Protein AF-A0A1W9W0P7-F1 (afdb_monomer)

Solvent-accessible surface area (backbone atoms only — not comparable to full-atom values): 16671 Å² total; per-residue (Å²): 144,81,87,85,88,77,80,94,82,73,88,69,63,80,83,56,97,44,73,69,34,43,53,48,42,52,51,44,49,50,55,51,64,74,54,69,85,49,78,36,45,19,20,33,36,33,36,16,24,78,48,41,76,77,57,26,48,86,58,27,26,32,42,52,49,46,46,44,46,42,64,72,39,40,44,76,40,42,28,81,43,67,49,76,36,41,47,94,76,26,37,46,66,56,54,52,50,48,43,46,71,21,22,33,38,36,42,37,31,45,59,38,35,45,43,26,39,55,58,51,57,42,30,48,69,57,44,64,66,44,70,21,38,85,36,43,19,37,36,47,44,37,30,18,20,23,29,24,74,85,48,98,57,83,15,30,48,49,42,28,45,52,28,72,64,18,37,32,47,31,36,38,22,15,47,42,78,63,70,70,29,58,43,48,49,28,51,50,39,31,46,24,18,52,45,23,30,40,55,36,91,83,44,87,67,78,73,82,63,38,88,44,34,40,43,21,51,38,54,20,52,55,51,12,43,52,50,35,28,69,74,63,40,76,78,32,50,63,56,55,76,36,48,41,56,42,46,59,47,75,42,67,50,67,33,32,26,70,68,63,97,60,58,43,66,70,33,81,44,51,70,41,67,42,41,41,18,14,67,35,74,26,46,22,76,52,24,32,36,39,45,54,64,39,37,35,30,24,27,11,35,38,36,43,35,11,53,37,65,46,68,42,88,95,50,75,73,52,70,33,78,75,31,48,79,46,83,40,68,94

Secondary structure (DSSP, 8-state):
-------S-S------SSHHHHHHHHHHHHHHHHS---GGGGEEEEEE-S--TTTSGGG--HHHHHHHIIIIIIGGGT-SEEEEEETTS--HHHHHHHHHH--SEEEEES-EETTEESSTT-BHHHHHH---TT---EEEEE-SSTT-TTSSS--HHHHHHH-TTSS-SEEEEESSPPPSHHHHHHHHHHHHHHHT-B-TTTSSS-S--BS---SBHHHHHHHHHHHHHHHHGGGGHHHHHHEEEEE-TT-B---SPPPPS--BSSEEE-S-EE-TT-EEEEEBSSEEEE-TT-EE-TT-EEEEEESEEEE-TT---EEPTT-EEEEEE-

Foldseek 3Di:
DDDDDDDPDDADADDDPDPLLVVQLVVLLCLDVVDPQDLQLLEAEEEFEQACQCNAAVNDHRQRLSVQLVPAQRPVQQRPY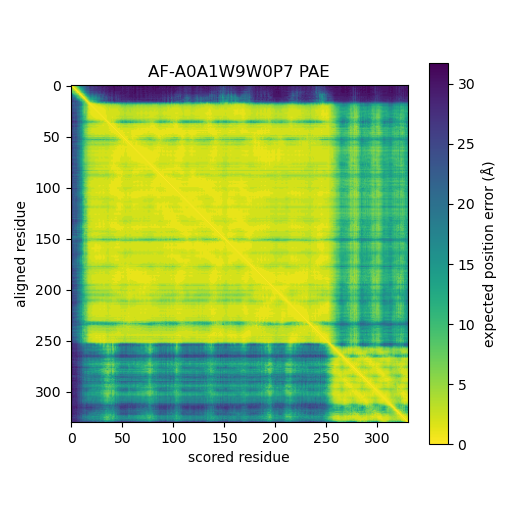YHYQYPPRRALVSVLVSQLVAHAEYEYADEDDQFADPRNGHGLVSLLVHQNFSSAYEYQYPYAQQVLPVDPDHGNQNSQSRRHRGHHSKYFAFNGGDRRYLSSQLSVQLSQQQRFWDDVVPGDHDFDTDRGHAFFQLVSNVVSLVRSCVVPPPVNVVVSVGGHMHHDRRRGHAHNHDDDQQEEEPDEAEQDEQDGRHEEEHEYAAEYEYEYNYEYGANYEYEYEYLYYHYDPPHDYDDDPNYYYHYYND

Radius of gyration: 20.51 Å; Cα contacts (8 Å, |Δi|>4): 811; chains: 1; bounding box: 49×47×70 Å

Mean predicted aligned error: 8.32 Å

pLDDT: mean 88.78, std 14.8, range [24.62, 98.94]

Nearest PDB structures (foldseek):
  4ief-assembly1_B  TM=8.681E-01  e=7.576E-22  Porphyromonas gingivalis W83
  1cvr-assembly1_A  TM=8.733E-01  e=1.804E-21  Porphyromonas gingivalis
  4tkx-assembly1_L  TM=7.384E-01  e=1.703E-12  Porphyromonas gingivalis
  6pi6-assembly1_A  TM=3.968E-01  e=7.791E-01  Pseudomonas sp. ADP

Structure (mmCIF, N/CA/C/O backbone):
data_AF-A0A1W9W0P7-F1
#
_entry.id   AF-A0A1W9W0P7-F1
#
loop_
_atom_site.group_PDB
_atom_site.id
_atom_site.type_symbol
_atom_site.label_atom_id
_atom_site.label_alt_id
_atom_site.label_comp_id
_atom_site.label_asym_id
_atom_site.label_entity_id
_atom_site.label_seq_id
_atom_site.pdbx_PDB_ins_code
_atom_site.Cartn_x
_atom_site.Cartn_y
_atom_site.Cartn_z
_atom_site.occupancy
_atom_site.B_iso_or_equiv
_atom_site.auth_seq_id
_atom_site.auth_comp_id
_atom_site.auth_asym_id
_atom_site.auth_atom_id
_atom_site.pdbx_PDB_model_num
ATOM 1 N N . MET A 1 1 ? -12.808 -6.293 -37.218 1.00 42.47 1 MET A N 1
ATOM 2 C CA . MET A 1 1 ? -13.491 -5.002 -36.971 1.00 42.47 1 MET A CA 1
ATOM 3 C C . MET A 1 1 ? -14.837 -5.269 -36.301 1.00 42.47 1 MET A C 1
ATOM 5 O O . MET A 1 1 ? -15.771 -5.659 -36.986 1.00 42.47 1 MET A O 1
ATOM 9 N N . ARG A 1 2 ? -14.921 -5.124 -34.973 1.00 24.62 2 ARG A N 1
ATOM 10 C CA . ARG A 1 2 ? -16.129 -4.724 -34.225 1.00 24.62 2 ARG A CA 1
ATOM 11 C C . ARG A 1 2 ? -15.734 -4.475 -32.765 1.00 24.62 2 ARG A C 1
ATOM 13 O O . ARG A 1 2 ? -15.350 -5.379 -32.042 1.00 24.62 2 ARG A O 1
ATOM 20 N N . TYR A 1 3 ? -15.757 -3.186 -32.450 1.00 29.78 3 TYR A N 1
ATOM 21 C CA . TYR A 1 3 ? -15.684 -2.498 -31.167 1.00 29.78 3 TYR A CA 1
ATOM 22 C C . TYR A 1 3 ? -16.099 -3.281 -29.909 1.00 29.78 3 TYR A C 1
ATOM 24 O O . TYR A 1 3 ? -17.246 -3.708 -29.808 1.00 29.78 3 TYR A O 1
ATOM 32 N N . HIS A 1 4 ? -15.248 -3.234 -28.878 1.00 28.73 4 HIS A N 1
ATOM 33 C CA . HIS A 1 4 ? -15.706 -3.149 -27.491 1.00 28.73 4 HIS A CA 1
ATOM 34 C C . HIS A 1 4 ? -15.457 -1.732 -26.959 1.00 28.73 4 HIS A C 1
ATOM 36 O O . HIS A 1 4 ? -14.334 -1.337 -26.663 1.00 28.73 4 HIS A O 1
ATOM 42 N N . ARG A 1 5 ? -16.540 -0.950 -26.868 1.00 34.19 5 ARG A N 1
ATOM 43 C CA . ARG A 1 5 ? -16.645 0.207 -25.973 1.00 34.19 5 ARG A CA 1
ATOM 44 C C . ARG A 1 5 ? -17.061 -0.327 -24.603 1.00 34.19 5 ARG A C 1
ATOM 46 O O . ARG A 1 5 ? -18.233 -0.635 -24.415 1.00 34.19 5 ARG A O 1
ATOM 53 N N . GLY A 1 6 ? -16.119 -0.428 -23.675 1.00 28.61 6 GLY A N 1
ATOM 54 C CA . GLY A 1 6 ? -16.403 -0.498 -22.243 1.00 28.61 6 GLY A CA 1
ATOM 55 C C . GLY A 1 6 ? -16.050 0.849 -21.624 1.00 28.61 6 GLY A C 1
ATOM 56 O O . GLY A 1 6 ? -14.897 1.262 -21.688 1.00 28.61 6 GLY A O 1
ATOM 57 N N . ARG A 1 7 ? -17.043 1.571 -21.099 1.00 28.41 7 ARG A N 1
ATOM 58 C CA . ARG A 1 7 ? -16.818 2.740 -20.233 1.00 28.41 7 ARG A CA 1
ATOM 59 C C . ARG A 1 7 ? -16.206 2.260 -18.902 1.00 28.41 7 ARG A C 1
ATOM 61 O O . ARG A 1 7 ? -16.604 1.188 -18.449 1.00 28.41 7 ARG A O 1
ATOM 68 N N . PRO A 1 8 ? -15.299 3.019 -18.263 1.00 38.16 8 PRO A N 1
ATOM 69 C CA . PRO A 1 8 ? -14.747 2.654 -16.964 1.00 38.16 8 PRO A CA 1
ATOM 70 C C . PRO A 1 8 ? -15.789 2.976 -15.887 1.00 38.16 8 PRO A C 1
ATOM 72 O O . PRO A 1 8 ? -16.173 4.127 -15.700 1.00 38.16 8 PRO A O 1
ATOM 75 N N . GLY A 1 9 ? -16.313 1.947 -15.234 1.00 30.06 9 GLY A N 1
ATOM 76 C CA . GLY A 1 9 ? -17.369 2.084 -14.235 1.00 30.06 9 GLY A CA 1
ATOM 77 C C . GLY A 1 9 ? -17.721 0.726 -13.655 1.00 30.06 9 GLY A C 1
ATOM 78 O O . GLY A 1 9 ? -18.761 0.164 -13.979 1.00 30.06 9 GLY A O 1
ATOM 79 N N . GLY A 1 10 ? -16.805 0.170 -12.868 1.00 26.56 10 GLY A N 1
ATOM 80 C CA . GLY A 1 10 ? -16.971 -1.116 -12.200 1.00 26.56 10 GLY A CA 1
ATOM 81 C C . GLY A 1 10 ? -15.622 -1.647 -11.738 1.00 26.56 10 GLY A C 1
ATOM 82 O O . GLY A 1 10 ? -14.789 -2.007 -12.565 1.00 26.56 10 GLY A O 1
ATOM 83 N N . GLN A 1 11 ? -15.403 -1.646 -10.423 1.00 34.91 11 GLN A N 1
ATOM 84 C CA . GLN A 1 11 ? -14.254 -2.274 -9.774 1.00 34.91 11 GLN A CA 1
ATOM 85 C C . GLN A 1 11 ? -14.210 -3.759 -10.177 1.00 34.91 11 GLN A C 1
ATOM 87 O O . GLN A 1 11 ? -15.146 -4.504 -9.899 1.00 34.91 11 GLN A O 1
ATOM 92 N N . CYS A 1 12 ? -13.161 -4.179 -10.888 1.00 34.94 12 CYS A N 1
ATOM 93 C CA . CYS A 1 12 ? -12.952 -5.578 -11.262 1.00 34.94 12 CYS A CA 1
ATOM 94 C C . CYS A 1 12 ? -12.098 -6.263 -10.195 1.00 34.94 12 CYS A C 1
ATOM 96 O O . CYS A 1 12 ? -10.892 -6.051 -10.154 1.00 34.94 12 CYS A O 1
ATOM 98 N N . THR A 1 13 ? -12.719 -7.101 -9.367 1.00 44.94 13 THR A N 1
ATOM 99 C CA . THR A 1 13 ? -12.046 -8.023 -8.446 1.00 44.94 13 THR A CA 1
ATOM 100 C C . THR A 1 13 ? -12.077 -9.421 -9.081 1.00 44.94 13 THR A C 1
ATOM 102 O O . THR A 1 13 ? -13.138 -10.024 -9.246 1.00 44.94 13 THR A O 1
ATOM 105 N N . ARG A 1 14 ? -10.936 -9.937 -9.565 1.00 52.41 14 ARG A N 1
ATOM 106 C CA . ARG A 1 14 ? -10.880 -11.273 -10.194 1.00 52.41 14 ARG A CA 1
ATOM 107 C C . ARG A 1 14 ? -9.551 -11.973 -9.926 1.00 52.41 14 ARG A C 1
ATOM 109 O O . ARG A 1 14 ? -8.585 -11.770 -10.644 1.00 52.41 14 ARG A O 1
ATOM 116 N N . SER A 1 15 ? -9.545 -12.849 -8.927 1.00 52.53 15 SER A N 1
ATOM 117 C CA . SER A 1 15 ? -8.590 -13.956 -8.800 1.00 52.53 15 SER A CA 1
ATOM 118 C C . SER A 1 15 ? -9.145 -14.931 -7.761 1.00 52.53 15 SER A C 1
ATOM 120 O O . SER A 1 15 ? -8.978 -14.729 -6.567 1.00 52.53 15 SER A O 1
ATOM 122 N N . GLY A 1 16 ? -9.849 -15.974 -8.185 1.00 52.03 16 GLY A N 1
ATOM 123 C CA . GLY A 1 16 ? -10.202 -17.097 -7.318 1.00 52.03 16 GLY A CA 1
ATOM 124 C C . GLY A 1 16 ? -10.083 -18.366 -8.144 1.00 52.03 16 GLY A C 1
ATOM 125 O O . GLY A 1 16 ? -10.878 -18.555 -9.062 1.00 52.03 16 GLY A O 1
ATOM 126 N N . GLY A 1 17 ? -9.078 -19.197 -7.858 1.00 56.66 17 GLY A N 1
ATOM 127 C CA . GLY A 1 17 ? -8.831 -20.478 -8.530 1.00 56.66 17 GLY A CA 1
ATOM 128 C C . GLY A 1 17 ? -9.840 -21.570 -8.149 1.00 56.66 17 GLY A C 1
ATOM 129 O O . GLY A 1 17 ? -9.841 -22.648 -8.737 1.00 56.66 17 GLY A O 1
ATOM 130 N N . GLY A 1 18 ? -10.748 -21.276 -7.209 1.00 74.00 18 GLY A N 1
ATOM 131 C CA . GLY A 1 18 ? -11.887 -22.098 -6.804 1.00 74.00 18 GLY A CA 1
ATOM 132 C C . GLY A 1 18 ? -12.649 -21.475 -5.626 1.00 74.00 18 GLY A C 1
ATOM 133 O O . GLY A 1 18 ? -12.278 -20.417 -5.118 1.00 74.00 18 GLY A O 1
ATOM 134 N N . LEU A 1 19 ? -13.716 -22.137 -5.155 1.00 83.38 19 LEU A N 1
ATOM 135 C CA . LEU A 1 19 ? -14.540 -21.655 -4.030 1.00 83.38 19 LEU A CA 1
ATOM 136 C C . LEU A 1 19 ? -13.720 -21.419 -2.748 1.00 83.38 19 LEU A C 1
ATOM 138 O O . LEU A 1 19 ? -13.981 -20.465 -2.022 1.00 83.38 19 LEU A O 1
ATOM 142 N N . ALA A 1 20 ? -12.721 -22.265 -2.481 1.00 86.69 20 ALA A N 1
ATOM 143 C CA . ALA A 1 20 ? -11.861 -22.135 -1.306 1.00 86.69 20 ALA A CA 1
ATOM 144 C C . ALA A 1 20 ? -11.040 -20.833 -1.316 1.00 86.69 20 ALA A C 1
ATOM 146 O O . ALA A 1 20 ? -10.925 -20.185 -0.279 1.00 86.69 20 ALA A O 1
ATOM 147 N N . ASP A 1 21 ? -10.542 -20.409 -2.481 1.00 87.88 21 ASP A N 1
ATOM 148 C CA . ASP A 1 21 ? -9.747 -19.180 -2.613 1.00 87.88 21 ASP A CA 1
ATOM 149 C C . ASP A 1 21 ? -10.597 -17.924 -2.441 1.00 87.88 21 ASP A C 1
ATOM 151 O O . ASP A 1 21 ? -10.140 -16.931 -1.873 1.00 87.88 21 ASP A O 1
ATOM 155 N N . VAL A 1 22 ? -11.843 -17.968 -2.924 1.00 90.12 22 VAL A N 1
ATOM 156 C CA . VAL A 1 22 ? -12.809 -16.882 -2.723 1.00 90.12 22 VAL A CA 1
ATOM 157 C C . VAL A 1 22 ? -13.145 -16.767 -1.240 1.00 90.12 22 VAL A C 1
ATOM 159 O O . VAL A 1 22 ? -13.038 -15.682 -0.678 1.00 90.12 22 VAL A O 1
ATOM 162 N N . THR A 1 23 ? -13.469 -17.882 -0.579 1.00 92.75 23 THR A N 1
ATOM 163 C CA . THR A 1 23 ? -13.719 -17.903 0.870 1.00 92.75 23 THR A CA 1
ATOM 164 C C . THR A 1 23 ? -12.512 -17.398 1.663 1.00 92.75 23 THR A C 1
ATOM 166 O O . THR A 1 23 ? -12.683 -16.605 2.584 1.00 92.75 23 THR A O 1
ATOM 169 N N . ASN A 1 24 ? -11.289 -17.795 1.292 1.00 94.06 24 ASN A N 1
ATOM 170 C CA . ASN A 1 24 ? -10.064 -17.309 1.930 1.00 94.06 24 ASN A CA 1
ATOM 171 C C . ASN A 1 24 ? -9.938 -15.781 1.828 1.00 94.06 24 ASN A C 1
ATOM 173 O O . ASN A 1 24 ? -9.725 -15.116 2.837 1.00 94.06 24 ASN A O 1
ATOM 177 N N . GLN A 1 25 ? -10.125 -15.209 0.636 1.00 94.81 25 GLN A N 1
ATOM 178 C CA . GLN A 1 25 ? -10.049 -13.757 0.439 1.00 94.81 25 GLN A CA 1
ATOM 179 C C . GLN A 1 25 ? -11.164 -12.998 1.161 1.00 94.81 25 GLN A C 1
ATOM 181 O O . GLN A 1 25 ? -10.894 -11.967 1.768 1.00 94.81 25 GLN A O 1
ATOM 186 N N . VAL A 1 26 ? -12.392 -13.522 1.167 1.00 95.06 26 VAL A N 1
ATOM 187 C CA . VAL A 1 26 ? -13.497 -12.923 1.931 1.00 95.06 26 VAL A CA 1
ATOM 188 C C . VAL A 1 26 ? -13.175 -12.911 3.426 1.00 95.06 26 VAL A C 1
ATOM 190 O O . VAL A 1 26 ? -13.330 -11.881 4.077 1.00 95.06 26 VAL A O 1
ATOM 193 N N . ASN A 1 27 ? -12.660 -14.015 3.972 1.00 95.12 27 ASN A N 1
ATOM 194 C CA . ASN A 1 27 ? -12.287 -14.088 5.385 1.00 95.12 27 ASN A CA 1
ATOM 195 C C . ASN A 1 27 ? -11.162 -13.106 5.740 1.00 95.12 27 ASN A C 1
ATOM 197 O O . ASN A 1 27 ? -11.216 -12.491 6.800 1.00 95.12 27 ASN A O 1
ATOM 201 N N . LYS A 1 28 ? -10.182 -12.916 4.847 1.00 95.75 28 LYS A N 1
ATOM 202 C CA . LYS A 1 28 ? -9.126 -11.904 5.000 1.00 95.75 28 LYS A CA 1
ATOM 203 C C . LYS A 1 28 ? -9.693 -10.487 5.099 1.00 95.75 28 LYS A C 1
ATOM 205 O O . LYS A 1 28 ? -9.308 -9.752 6.002 1.00 95.75 28 LYS A O 1
ATOM 210 N N . VAL A 1 29 ? -10.611 -10.122 4.200 1.00 94.44 29 VAL A N 1
ATOM 211 C CA . VAL A 1 29 ? -11.274 -8.804 4.201 1.00 94.44 29 VAL A CA 1
ATOM 212 C C . VAL A 1 29 ? -12.066 -8.605 5.493 1.00 94.44 29 VAL A C 1
ATOM 214 O O . VAL A 1 29 ? -11.876 -7.602 6.174 1.00 94.44 29 VAL A O 1
ATOM 217 N N . ILE A 1 30 ? -12.877 -9.592 5.890 1.00 92.19 30 ILE A N 1
ATOM 218 C CA . ILE A 1 30 ? -13.655 -9.528 7.136 1.00 92.19 30 ILE A CA 1
ATOM 219 C C . ILE A 1 30 ? -12.730 -9.361 8.347 1.00 92.19 30 ILE A C 1
ATOM 221 O O . ILE A 1 30 ? -12.974 -8.490 9.179 1.00 92.19 30 ILE A O 1
ATOM 225 N N . ALA A 1 31 ? -11.667 -10.162 8.456 1.00 90.94 31 ALA A N 1
ATOM 226 C CA . ALA A 1 31 ? -10.722 -10.073 9.569 1.00 90.94 31 ALA A CA 1
ATOM 227 C C . ALA A 1 31 ? -10.034 -8.699 9.627 1.00 90.94 31 ALA A C 1
ATOM 229 O O . ALA A 1 31 ? -9.931 -8.108 10.701 1.00 90.94 31 ALA A O 1
ATOM 230 N N . TYR A 1 32 ? -9.629 -8.162 8.471 1.00 91.88 32 TYR A N 1
ATOM 231 C CA . TYR A 1 32 ? -9.004 -6.846 8.367 1.00 91.88 32 TYR A CA 1
ATOM 232 C C . TYR A 1 32 ? -9.942 -5.716 8.823 1.00 91.88 32 TYR A C 1
ATOM 234 O O . TYR A 1 32 ? -9.541 -4.863 9.612 1.00 91.88 32 TYR A O 1
ATOM 242 N N . GLU A 1 33 ? -11.197 -5.707 8.366 1.00 86.56 33 GLU A N 1
ATOM 243 C CA . GLU A 1 33 ? -12.138 -4.609 8.643 1.00 86.56 33 GLU A CA 1
ATOM 244 C C . GLU A 1 33 ? -12.797 -4.692 10.026 1.00 86.56 33 GLU A C 1
ATOM 246 O O . GLU A 1 33 ? -13.184 -3.670 10.595 1.00 86.56 33 GLU A O 1
ATOM 251 N N . THR A 1 34 ? -12.929 -5.893 10.595 1.00 83.31 34 THR A N 1
ATOM 252 C CA . THR A 1 34 ? -13.583 -6.084 11.903 1.00 83.31 34 THR A CA 1
ATOM 253 C C . THR A 1 34 ? -12.640 -5.933 13.094 1.00 83.31 34 THR A C 1
ATOM 255 O O . THR A 1 34 ? -13.118 -5.785 14.220 1.00 83.31 34 THR A O 1
ATOM 258 N N . ASN A 1 35 ? -11.323 -5.913 12.867 1.00 80.31 35 ASN A N 1
ATOM 259 C CA . ASN A 1 35 ? -10.316 -5.765 13.916 1.00 80.31 35 ASN A CA 1
ATOM 260 C C . ASN A 1 35 ? -9.368 -4.572 13.659 1.00 80.31 35 ASN A C 1
ATOM 262 O O . ASN A 1 35 ? -8.164 -4.768 13.473 1.00 80.31 35 ASN A O 1
ATOM 266 N N . PRO A 1 36 ? -9.879 -3.325 13.636 1.00 74.62 36 PRO A N 1
ATOM 267 C CA . PRO A 1 36 ? -9.071 -2.160 13.299 1.00 74.62 36 PRO A CA 1
ATOM 268 C C . PRO A 1 36 ? -8.046 -1.785 14.383 1.00 74.62 36 PRO A C 1
ATOM 270 O O . PRO A 1 36 ? -8.098 -2.273 15.511 1.00 74.62 36 PRO A O 1
ATOM 273 N N . ASN A 1 37 ? -7.135 -0.866 14.046 1.00 71.31 37 ASN A N 1
ATOM 274 C CA . ASN A 1 37 ? -6.133 -0.259 14.941 1.00 71.31 37 ASN A CA 1
ATOM 275 C C . ASN A 1 37 ? -5.094 -1.231 15.505 1.00 71.31 37 ASN A C 1
ATOM 277 O O . ASN A 1 37 ? -4.635 -1.090 16.641 1.00 71.31 37 ASN A O 1
ATOM 281 N N . GLN A 1 38 ? -4.707 -2.224 14.712 1.00 83.94 38 GLN A N 1
ATOM 282 C CA . GLN A 1 38 ? -3.657 -3.147 15.115 1.00 83.94 38 GLN A CA 1
ATOM 283 C C . GLN A 1 38 ? -2.293 -2.448 15.133 1.00 83.94 38 GLN A C 1
ATOM 285 O O . GLN A 1 38 ? -1.992 -1.631 14.268 1.00 83.94 38 GLN A O 1
ATOM 290 N N . GLU A 1 39 ? -1.414 -2.815 16.069 1.00 87.38 39 GLU A N 1
ATOM 291 C CA . GLU A 1 39 ? -0.067 -2.224 16.169 1.00 87.38 39 GLU A CA 1
ATOM 292 C C . GLU A 1 39 ? 0.729 -2.351 14.855 1.00 87.38 39 GLU A C 1
ATOM 294 O O . GLU A 1 39 ? 1.477 -1.450 14.476 1.00 87.38 39 GLU A O 1
ATOM 299 N N . TRP A 1 40 ? 0.539 -3.453 14.124 1.00 92.38 40 TRP A N 1
ATOM 300 C CA . TRP A 1 40 ? 1.209 -3.697 12.846 1.00 92.38 40 TRP A CA 1
ATOM 301 C C . TRP A 1 40 ? 0.762 -2.748 11.721 1.00 92.38 40 TRP A C 1
ATOM 303 O O . TRP A 1 40 ? 1.500 -2.593 10.751 1.00 92.38 40 TRP A O 1
ATOM 313 N N . TRP A 1 41 ? -0.368 -2.040 11.864 1.00 91.12 41 TRP A N 1
ATOM 314 C CA . TRP A 1 41 ? -0.783 -0.989 10.920 1.00 91.12 41 TRP A CA 1
ATOM 315 C C . TRP A 1 41 ? 0.156 0.221 10.922 1.00 91.12 41 TRP A C 1
ATOM 317 O O . TRP A 1 41 ? 0.169 1.017 9.989 1.00 91.12 41 TRP A O 1
ATOM 327 N N . ARG A 1 42 ? 0.989 0.343 11.959 1.00 91.69 42 ARG A N 1
ATOM 328 C CA . ARG A 1 42 ? 2.007 1.390 12.093 1.00 91.69 42 ARG A CA 1
ATOM 329 C C . ARG A 1 42 ? 3.361 0.954 11.543 1.00 91.69 42 ARG A C 1
ATOM 331 O O . ARG A 1 42 ? 4.368 1.613 11.799 1.00 91.69 42 ARG A O 1
ATOM 338 N N . LYS A 1 43 ? 3.409 -0.174 10.833 1.00 97.00 43 LYS A N 1
ATOM 339 C CA . LYS A 1 43 ? 4.630 -0.732 10.257 1.00 97.00 43 LYS A CA 1
ATOM 340 C C . LYS A 1 43 ? 4.509 -0.763 8.736 1.00 97.00 43 LYS A C 1
ATOM 342 O O . LYS A 1 43 ? 3.464 -1.134 8.222 1.00 97.00 43 LYS A O 1
ATOM 347 N N . GLY A 1 44 ? 5.542 -0.360 8.012 1.00 98.06 44 GLY A N 1
ATOM 348 C CA . GLY A 1 44 ? 5.614 -0.425 6.549 1.00 98.06 44 GLY A CA 1
ATOM 349 C C . GLY A 1 44 ? 6.825 -1.231 6.091 1.00 98.06 44 GLY A C 1
ATOM 350 O O . GLY A 1 44 ? 7.704 -1.541 6.897 1.00 98.06 44 GLY A O 1
ATOM 351 N N . LEU A 1 45 ? 6.880 -1.559 4.806 1.00 98.88 45 LEU A N 1
ATOM 352 C CA . LEU A 1 45 ? 8.038 -2.185 4.171 1.00 98.88 45 LEU A CA 1
ATOM 353 C C . LEU A 1 45 ? 8.290 -1.536 2.806 1.00 98.88 45 LEU A C 1
ATOM 355 O O . LEU A 1 45 ? 7.404 -1.529 1.955 1.00 98.88 45 LEU A O 1
ATOM 359 N N . GLY A 1 46 ? 9.491 -1.001 2.617 1.00 98.88 46 GLY A N 1
ATOM 360 C CA . GLY A 1 46 ? 10.018 -0.554 1.335 1.00 98.88 46 GLY A CA 1
ATOM 361 C C . GLY A 1 46 ? 10.987 -1.586 0.765 1.00 98.88 46 GLY A C 1
ATOM 362 O O . GLY A 1 46 ? 11.852 -2.085 1.482 1.00 98.88 46 GLY A O 1
ATOM 363 N N . ILE A 1 47 ? 10.846 -1.912 -0.515 1.00 98.94 47 ILE A N 1
ATOM 364 C CA . ILE A 1 47 ? 11.733 -2.818 -1.248 1.00 98.94 47 ILE A CA 1
ATOM 365 C C . ILE A 1 47 ? 12.099 -2.126 -2.559 1.00 98.94 47 ILE A C 1
ATOM 367 O O . ILE A 1 47 ? 11.201 -1.718 -3.294 1.00 98.94 47 ILE A O 1
ATOM 371 N N . ALA A 1 48 ? 13.389 -1.984 -2.853 1.00 98.81 48 ALA A N 1
ATOM 372 C CA . ALA A 1 48 ? 13.830 -1.208 -4.010 1.00 98.81 48 ALA A CA 1
ATOM 373 C C . ALA A 1 48 ? 15.108 -1.753 -4.644 1.00 98.81 48 ALA A C 1
ATOM 375 O O . ALA A 1 48 ? 16.025 -2.178 -3.931 1.00 98.81 48 ALA A O 1
ATOM 376 N N . SER A 1 49 ? 15.172 -1.710 -5.975 1.00 98.69 49 SER A N 1
ATOM 377 C CA . SER A 1 49 ? 16.415 -1.957 -6.708 1.00 98.69 49 SER A CA 1
ATOM 378 C C . SER A 1 49 ? 17.434 -0.827 -6.481 1.00 98.69 49 SER A C 1
ATOM 380 O O . SER A 1 49 ? 17.104 0.223 -5.923 1.00 98.69 49 SER A O 1
ATOM 382 N N . ASP A 1 50 ? 18.683 -1.028 -6.904 1.00 97.19 50 ASP A N 1
ATOM 383 C CA . ASP A 1 50 ? 19.716 0.015 -6.948 1.00 97.19 50 ASP A CA 1
ATOM 384 C C . ASP A 1 50 ? 19.844 0.664 -8.343 1.00 97.19 50 ASP A C 1
ATOM 386 O O . ASP A 1 50 ? 20.857 1.295 -8.657 1.00 97.19 50 ASP A O 1
ATOM 390 N N . GLU A 1 51 ? 18.807 0.531 -9.178 1.00 98.00 51 GLU A N 1
ATOM 391 C CA . GLU A 1 51 ? 18.728 1.075 -10.535 1.00 98.00 51 GLU A CA 1
ATOM 392 C C . GLU A 1 51 ? 17.913 2.392 -10.594 1.00 98.00 51 GLU A C 1
ATOM 394 O O . GLU A 1 51 ? 17.520 2.972 -9.581 1.00 98.00 51 GLU A O 1
ATOM 399 N N . GLY A 1 52 ? 17.691 2.908 -11.809 1.00 95.62 52 GLY A N 1
ATOM 400 C CA . GLY A 1 52 ? 16.828 4.074 -12.055 1.00 95.62 52 GLY A CA 1
ATOM 401 C C . GLY A 1 52 ? 17.540 5.428 -12.125 1.00 95.62 52 GLY A C 1
ATOM 402 O O . GLY A 1 52 ? 16.915 6.428 -12.464 1.00 95.62 52 GLY A O 1
ATOM 403 N N . ALA A 1 53 ? 18.856 5.476 -11.890 1.00 94.12 53 ALA A N 1
ATOM 404 C CA . ALA A 1 53 ? 19.620 6.726 -11.892 1.00 94.12 53 ALA A CA 1
ATOM 405 C C . ALA A 1 53 ? 19.458 7.519 -13.207 1.00 94.12 53 ALA A C 1
ATOM 407 O O . ALA A 1 53 ? 19.877 7.065 -14.277 1.00 94.12 53 ALA A O 1
ATOM 408 N N . GLY A 1 54 ? 18.875 8.721 -13.112 1.00 90.81 54 GLY A N 1
ATOM 409 C CA . GLY A 1 54 ? 18.647 9.637 -14.237 1.00 90.81 54 GLY A CA 1
ATOM 410 C C . GLY A 1 54 ? 17.545 9.213 -15.215 1.00 90.81 54 GLY A C 1
ATOM 411 O O . GLY A 1 54 ? 17.471 9.766 -16.313 1.00 90.81 54 GLY A O 1
ATOM 412 N N . ILE A 1 55 ? 16.739 8.206 -14.864 1.00 94.06 55 ILE A N 1
ATOM 413 C CA . ILE A 1 55 ? 15.596 7.746 -15.669 1.00 94.06 55 ILE A CA 1
ATOM 414 C C . ILE A 1 55 ? 14.316 7.531 -14.854 1.00 94.06 55 ILE A C 1
ATOM 416 O O . ILE A 1 55 ? 13.287 7.221 -15.457 1.00 94.06 55 ILE A O 1
ATOM 420 N N . GLY A 1 56 ? 14.379 7.629 -13.524 1.00 94.94 56 GLY A N 1
ATOM 421 C CA . GLY A 1 56 ? 13.209 7.586 -12.657 1.00 94.94 56 GLY A CA 1
ATOM 422 C C . GLY A 1 56 ? 12.425 8.892 -12.656 1.00 94.94 56 GLY A C 1
ATOM 423 O O . GLY A 1 56 ? 12.841 9.898 -13.236 1.00 94.94 56 GLY A O 1
ATOM 424 N N . ASP A 1 57 ? 11.240 8.837 -12.056 1.00 95.50 57 ASP A N 1
ATOM 425 C CA . ASP A 1 57 ? 10.440 10.038 -11.817 1.00 95.50 57 ASP A CA 1
ATOM 426 C C . ASP A 1 57 ? 11.196 10.986 -10.883 1.00 95.50 57 ASP A C 1
ATOM 428 O O . ASP A 1 57 ? 11.961 10.522 -10.043 1.00 95.50 57 ASP A O 1
ATOM 432 N N . ASP A 1 58 ? 11.059 12.298 -11.085 1.00 94.75 58 ASP A N 1
ATOM 433 C CA . ASP A 1 58 ? 11.795 13.320 -10.320 1.00 94.75 58 ASP A CA 1
ATOM 434 C C . ASP A 1 58 ? 13.334 13.138 -10.274 1.00 94.75 58 ASP A C 1
ATOM 436 O O . ASP A 1 58 ? 14.008 13.636 -9.371 1.00 94.75 58 ASP A O 1
ATOM 440 N N . ASP A 1 59 ? 13.900 12.460 -11.284 1.00 94.81 59 ASP A N 1
ATOM 441 C CA . ASP A 1 59 ? 15.312 12.048 -11.372 1.00 94.81 59 ASP A CA 1
ATOM 442 C C . ASP A 1 59 ? 15.773 11.103 -10.235 1.00 94.81 59 ASP A C 1
ATOM 444 O O . ASP A 1 59 ? 16.975 10.914 -10.020 1.00 94.81 59 ASP A O 1
ATOM 448 N N . GLU A 1 60 ? 14.832 10.464 -9.538 1.00 97.25 60 GLU A N 1
ATOM 449 C CA . GLU A 1 60 ? 15.083 9.556 -8.419 1.00 97.25 60 GLU A CA 1
ATOM 450 C C . GLU A 1 60 ? 15.531 8.169 -8.902 1.00 97.25 60 GLU A C 1
ATOM 452 O O . GLU A 1 60 ? 15.005 7.603 -9.862 1.00 97.25 60 GLU A O 1
ATOM 457 N N . THR A 1 61 ? 16.483 7.558 -8.200 1.00 98.19 61 THR A N 1
ATOM 458 C CA . THR A 1 61 ? 16.653 6.097 -8.251 1.00 98.19 61 THR A CA 1
ATOM 459 C C . THR A 1 61 ? 15.463 5.391 -7.600 1.00 98.19 61 THR A C 1
ATOM 461 O O . THR A 1 61 ? 14.770 5.967 -6.760 1.00 98.19 61 THR A O 1
ATOM 464 N N . ASP A 1 62 ? 15.268 4.102 -7.895 1.00 98.69 62 ASP A N 1
ATOM 465 C CA . ASP A 1 62 ? 14.205 3.302 -7.261 1.00 98.69 62 ASP A CA 1
ATOM 466 C C . ASP A 1 62 ? 14.310 3.342 -5.728 1.00 98.69 62 ASP A C 1
ATOM 468 O O . ASP A 1 62 ? 13.311 3.436 -5.012 1.00 98.69 62 ASP A O 1
ATOM 472 N N . LYS A 1 63 ? 15.544 3.300 -5.217 1.00 98.19 63 LYS A N 1
ATOM 473 C CA . LYS A 1 63 ? 15.839 3.397 -3.789 1.00 98.19 63 LYS A CA 1
ATOM 474 C C . LYS A 1 63 ? 15.490 4.763 -3.209 1.00 98.19 63 LYS A C 1
ATOM 476 O O . LYS A 1 63 ? 14.922 4.814 -2.123 1.00 98.19 63 LYS A O 1
ATOM 481 N N . GLU A 1 64 ? 15.855 5.852 -3.881 1.00 98.38 64 GLU A N 1
ATOM 482 C CA . GLU A 1 64 ? 15.524 7.207 -3.421 1.00 98.38 64 GLU A CA 1
ATOM 483 C C . GLU A 1 64 ? 14.012 7.414 -3.376 1.00 98.38 64 GLU A C 1
ATOM 485 O O . GLU A 1 64 ? 13.507 7.881 -2.358 1.00 98.38 64 GLU A O 1
ATOM 490 N N . HIS A 1 65 ? 13.296 6.948 -4.397 1.00 98.69 65 HIS A N 1
ATOM 491 C CA . HIS A 1 65 ? 11.839 6.999 -4.469 1.00 98.69 65 HIS A CA 1
ATOM 492 C C . HIS A 1 65 ? 11.159 6.296 -3.284 1.00 98.69 65 HIS A C 1
ATOM 494 O O . HIS A 1 65 ? 10.358 6.883 -2.549 1.00 98.69 65 HIS A O 1
ATOM 500 N N . VAL A 1 66 ? 11.527 5.039 -3.013 1.00 98.69 66 VAL A N 1
ATOM 501 C CA . VAL A 1 66 ? 10.952 4.298 -1.877 1.00 98.69 66 VAL A CA 1
ATOM 502 C C . VAL A 1 66 ? 11.392 4.892 -0.531 1.00 98.69 66 VAL A C 1
ATOM 504 O O . VAL A 1 66 ? 10.610 4.900 0.428 1.00 98.69 66 VAL A O 1
ATOM 507 N N . GLU A 1 67 ? 12.602 5.452 -0.446 1.00 98.31 67 GLU A N 1
ATOM 508 C CA . GLU A 1 67 ? 13.077 6.139 0.757 1.00 98.31 67 GLU A CA 1
ATOM 509 C C . GLU A 1 67 ? 12.322 7.453 1.010 1.00 98.31 67 GLU A C 1
ATOM 511 O O . GLU A 1 67 ? 12.021 7.772 2.164 1.00 98.31 67 GLU A O 1
ATOM 516 N N . ILE A 1 68 ? 11.923 8.180 -0.036 1.00 98.50 68 ILE A N 1
ATOM 517 C CA . ILE A 1 68 ? 11.082 9.376 0.080 1.00 98.50 68 ILE A CA 1
ATOM 518 C C . ILE A 1 68 ? 9.692 9.007 0.591 1.00 98.50 68 ILE A C 1
ATOM 520 O O . ILE A 1 68 ? 9.218 9.614 1.559 1.00 98.50 68 ILE A O 1
ATOM 524 N N . ILE A 1 69 ? 9.078 7.951 0.047 1.00 98.69 69 ILE A N 1
ATOM 525 C CA . ILE A 1 69 ? 7.816 7.405 0.567 1.00 98.69 69 ILE A CA 1
ATOM 526 C C . ILE A 1 69 ? 7.950 7.082 2.062 1.00 98.69 69 ILE A C 1
ATOM 528 O O . ILE A 1 69 ? 7.101 7.464 2.873 1.00 98.69 69 ILE A O 1
ATOM 532 N N . LYS A 1 70 ? 9.034 6.420 2.468 1.00 98.44 70 LYS A N 1
ATOM 533 C CA . LYS A 1 70 ? 9.299 6.092 3.873 1.00 98.44 70 LYS A CA 1
ATOM 534 C C . LYS A 1 70 ? 9.437 7.338 4.754 1.00 98.44 70 LYS A C 1
ATOM 536 O O . LYS A 1 70 ? 8.725 7.446 5.756 1.00 98.44 70 LYS A O 1
ATOM 541 N N . ILE A 1 71 ? 10.353 8.245 4.416 1.00 98.38 71 ILE A N 1
ATOM 542 C CA . ILE A 1 71 ? 10.772 9.361 5.280 1.00 98.38 71 ILE A CA 1
ATOM 543 C C . ILE A 1 71 ? 9.744 10.488 5.303 1.00 98.38 71 ILE A C 1
ATOM 545 O O . ILE A 1 71 ? 9.497 11.048 6.370 1.00 98.38 71 ILE A O 1
ATOM 549 N N . TYR A 1 72 ? 9.155 10.824 4.158 1.00 97.62 72 TYR A N 1
ATOM 550 C CA . TYR A 1 72 ? 8.328 12.022 4.013 1.00 97.62 72 TYR A CA 1
ATOM 551 C C . TYR A 1 72 ? 6.829 11.721 3.983 1.00 97.62 72 TYR A C 1
ATOM 553 O O . TYR A 1 72 ? 6.034 12.617 4.263 1.00 97.62 72 TYR A O 1
ATOM 561 N N . LYS A 1 73 ? 6.425 10.471 3.713 1.00 95.69 73 LYS A N 1
ATOM 562 C CA . LYS A 1 73 ? 5.004 10.096 3.618 1.00 95.69 73 LYS A CA 1
ATOM 563 C C . LYS A 1 73 ? 4.579 9.202 4.777 1.00 95.69 73 LYS A C 1
ATOM 565 O O . LYS A 1 73 ? 3.701 9.578 5.547 1.00 95.69 73 LYS A O 1
ATOM 570 N N . LEU A 1 74 ? 5.220 8.052 4.973 1.00 95.62 74 LEU A N 1
ATOM 571 C CA . LEU A 1 74 ? 4.790 7.080 5.985 1.00 95.62 74 LEU A CA 1
ATOM 572 C C . LEU A 1 74 ? 5.144 7.507 7.419 1.00 95.62 74 LEU A C 1
ATOM 574 O O . LEU A 1 74 ? 4.248 7.638 8.256 1.00 95.62 74 LEU A O 1
ATOM 578 N N . LEU A 1 75 ? 6.430 7.726 7.727 1.00 94.75 75 LEU A N 1
ATOM 579 C CA . LEU A 1 75 ? 6.880 8.030 9.097 1.00 94.75 75 LEU A CA 1
ATOM 580 C C . LEU A 1 75 ? 6.233 9.292 9.706 1.00 94.75 75 LEU A C 1
ATOM 582 O O . LEU A 1 75 ? 5.828 9.231 10.870 1.00 94.75 75 LEU A O 1
ATOM 586 N N . PRO A 1 76 ? 6.053 10.406 8.967 1.00 91.00 76 PRO A N 1
ATOM 587 C CA . PRO A 1 76 ? 5.383 11.591 9.503 1.00 91.00 76 PRO A CA 1
ATOM 588 C C . PRO A 1 76 ? 3.897 11.363 9.807 1.00 91.00 76 PRO A C 1
ATOM 590 O O . PRO A 1 76 ? 3.333 12.068 10.638 1.00 91.00 76 PRO A O 1
ATOM 593 N N . ASN A 1 77 ? 3.273 10.350 9.192 1.00 86.00 77 ASN A N 1
ATOM 594 C CA . ASN A 1 77 ? 1.838 10.069 9.281 1.00 86.00 77 ASN A CA 1
ATOM 595 C C . ASN A 1 77 ? 1.527 8.813 10.120 1.00 86.00 77 ASN A C 1
ATOM 597 O O . ASN A 1 77 ? 0.662 7.999 9.790 1.00 86.00 77 ASN A O 1
ATOM 601 N N . GLY A 1 78 ? 2.238 8.650 11.240 1.00 85.00 78 GLY A N 1
ATOM 602 C CA . GLY A 1 78 ? 1.869 7.715 12.313 1.00 85.00 78 GLY A CA 1
ATOM 603 C C . GLY A 1 78 ? 2.522 6.330 12.261 1.00 85.00 78 GLY A C 1
ATOM 604 O O . GLY A 1 78 ? 2.380 5.564 13.226 1.00 85.00 78 GLY A O 1
ATOM 605 N N . TYR A 1 79 ? 3.279 6.020 11.204 1.00 91.62 79 TYR A N 1
ATOM 606 C CA . TYR A 1 79 ? 4.098 4.810 11.139 1.00 91.62 79 TYR A CA 1
ATOM 607 C C . TYR A 1 79 ? 5.291 4.910 12.098 1.00 91.62 79 TYR A C 1
ATOM 609 O O . TYR A 1 79 ? 6.021 5.894 12.114 1.00 91.62 79 TYR A O 1
ATOM 617 N N . THR A 1 80 ? 5.518 3.872 12.900 1.00 93.62 80 THR A N 1
ATOM 618 C CA . THR A 1 80 ? 6.650 3.784 13.842 1.00 93.62 80 THR A CA 1
ATOM 619 C C . THR A 1 80 ? 7.855 3.076 13.273 1.00 93.62 80 THR A C 1
ATOM 621 O O . THR A 1 80 ? 8.957 3.196 13.803 1.00 93.62 80 THR A O 1
ATOM 624 N N . THR A 1 81 ? 7.642 2.242 12.264 1.00 96.56 81 THR A N 1
ATOM 625 C CA . THR A 1 81 ? 8.699 1.433 11.671 1.00 96.56 81 THR A CA 1
ATOM 626 C C . THR A 1 81 ? 8.398 1.279 10.201 1.00 96.56 81 THR A C 1
ATOM 628 O O . THR A 1 81 ? 7.303 0.878 9.836 1.00 96.56 81 THR A O 1
ATOM 631 N N . VAL A 1 82 ? 9.365 1.570 9.349 1.00 98.31 82 VAL A N 1
ATOM 632 C CA . VAL A 1 82 ? 9.290 1.208 7.938 1.00 98.31 82 VAL A CA 1
ATOM 633 C C . VAL A 1 82 ? 10.577 0.461 7.644 1.00 98.31 82 VAL A C 1
ATOM 635 O O . VAL A 1 82 ? 11.652 1.057 7.694 1.00 98.31 82 VAL A O 1
ATOM 638 N N . TYR A 1 83 ? 10.458 -0.852 7.466 1.00 98.62 83 TYR A N 1
ATOM 639 C CA . TYR A 1 83 ? 11.576 -1.720 7.108 1.00 98.62 83 TYR A CA 1
ATOM 640 C C . TYR A 1 83 ? 12.034 -1.394 5.686 1.00 98.62 83 TYR A C 1
ATOM 642 O O . TYR A 1 83 ? 11.208 -1.023 4.853 1.00 98.62 83 TYR A O 1
ATOM 650 N N . ASP A 1 84 ? 13.321 -1.550 5.414 1.00 97.56 84 ASP A N 1
ATOM 651 C CA . ASP A 1 84 ? 13.919 -1.330 4.101 1.00 97.56 84 ASP A CA 1
ATOM 652 C C . ASP A 1 84 ? 14.713 -2.555 3.651 1.00 97.56 84 ASP A C 1
ATOM 654 O O . ASP A 1 84 ? 15.585 -3.045 4.362 1.00 97.56 84 ASP A O 1
ATOM 658 N N . GLU A 1 85 ? 14.408 -3.034 2.450 1.00 98.56 85 GLU A N 1
ATOM 659 C CA . GLU A 1 85 ? 15.138 -4.091 1.755 1.00 98.56 85 GLU A CA 1
ATOM 660 C C . GLU A 1 85 ? 15.576 -3.546 0.396 1.00 98.56 85 GLU A C 1
ATOM 662 O O . GLU A 1 85 ? 14.915 -3.749 -0.625 1.00 98.56 85 GLU A O 1
ATOM 667 N N . TYR A 1 86 ? 16.675 -2.791 0.402 1.00 98.50 86 TYR A N 1
ATOM 668 C CA . TYR A 1 86 ? 17.208 -2.138 -0.793 1.00 98.50 86 TYR A CA 1
ATOM 669 C C . TYR A 1 86 ? 18.464 -2.829 -1.305 1.00 98.50 86 TYR A C 1
ATOM 671 O O . TYR A 1 86 ? 19.369 -3.159 -0.526 1.00 98.50 86 TYR A O 1
ATOM 679 N N . ASP A 1 87 ? 18.542 -3.028 -2.618 1.00 98.00 87 ASP A N 1
ATOM 680 C CA . ASP A 1 87 ? 19.754 -3.542 -3.243 1.00 98.00 87 ASP A CA 1
ATOM 681 C C . ASP A 1 87 ? 20.953 -2.607 -2.946 1.00 98.00 87 ASP A C 1
ATOM 683 O O . ASP A 1 87 ? 20.793 -1.406 -2.681 1.00 98.00 87 ASP A O 1
ATOM 687 N N . PRO A 1 88 ? 22.178 -3.160 -2.867 1.00 96.81 88 PRO A N 1
ATOM 688 C CA . PRO A 1 88 ? 22.539 -4.571 -3.061 1.00 96.81 88 PRO A CA 1
ATOM 689 C C . PRO A 1 88 ? 22.413 -5.439 -1.790 1.00 96.81 88 PRO A C 1
ATOM 691 O O . PRO A 1 88 ? 22.872 -6.580 -1.778 1.00 96.81 88 PRO A O 1
ATOM 694 N N . ASN A 1 89 ? 21.859 -4.904 -0.695 1.00 96.81 89 ASN A N 1
ATOM 695 C CA . ASN A 1 89 ? 21.796 -5.596 0.601 1.00 96.81 89 ASN A CA 1
ATOM 696 C C . ASN A 1 89 ? 20.429 -6.241 0.886 1.00 96.81 89 ASN A C 1
ATOM 698 O O . ASN A 1 89 ? 20.259 -6.853 1.941 1.00 96.81 89 ASN A O 1
ATOM 702 N N . ALA A 1 90 ? 19.471 -6.099 -0.031 1.00 97.50 90 ALA A N 1
ATOM 703 C CA . ALA A 1 90 ? 18.130 -6.643 0.100 1.00 97.50 90 ALA A CA 1
ATOM 704 C C . ALA A 1 90 ? 18.166 -8.174 0.209 1.00 97.50 90 ALA A C 1
ATOM 706 O O . ALA A 1 90 ? 18.934 -8.857 -0.473 1.00 97.50 90 ALA A O 1
ATOM 707 N N . SER A 1 91 ? 17.308 -8.744 1.052 1.00 98.38 91 SER A N 1
ATOM 708 C CA . SER A 1 91 ? 17.291 -10.179 1.314 1.00 98.38 91 SER A CA 1
ATOM 709 C C . SER A 1 91 ? 15.877 -10.754 1.407 1.00 98.38 91 SER A C 1
ATOM 711 O O . SER A 1 91 ? 14.974 -10.171 2.006 1.00 98.38 91 SER A O 1
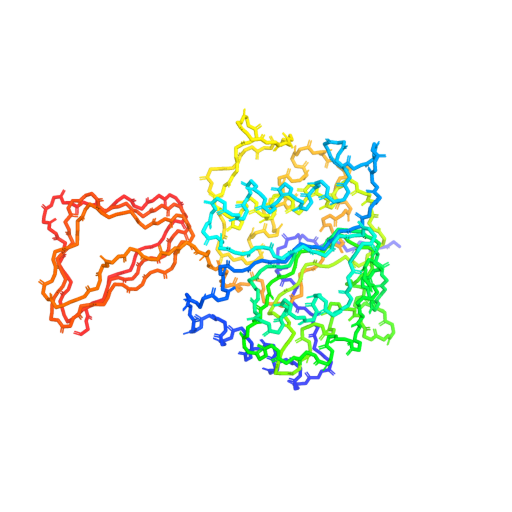ATOM 713 N N . VAL A 1 92 ? 15.694 -11.981 0.905 1.00 98.69 92 VAL A N 1
ATOM 714 C CA . VAL A 1 92 ? 14.442 -12.745 1.090 1.00 98.69 92 VAL A CA 1
ATOM 715 C C . VAL A 1 92 ? 14.091 -12.890 2.576 1.00 98.69 92 VAL A C 1
ATOM 717 O O . VAL A 1 92 ? 12.924 -12.800 2.963 1.00 98.69 92 VAL A O 1
ATOM 720 N N . SER A 1 93 ? 15.099 -13.101 3.431 1.00 98.69 93 SER A N 1
ATOM 721 C CA . SER A 1 93 ? 14.921 -13.240 4.880 1.00 98.69 93 SER A CA 1
ATOM 722 C C . SER A 1 93 ? 14.396 -11.970 5.536 1.00 98.69 93 SER A C 1
ATOM 724 O O . SER A 1 93 ? 13.575 -12.058 6.451 1.00 98.69 93 SER A O 1
ATOM 726 N N . GLY A 1 94 ? 14.851 -10.808 5.077 1.00 98.75 94 GLY A N 1
ATOM 727 C CA . GLY A 1 94 ? 14.434 -9.515 5.588 1.00 98.75 94 GLY A CA 1
ATOM 728 C C . GLY A 1 94 ? 12.983 -9.206 5.227 1.00 98.75 94 GLY A C 1
ATOM 729 O O . GLY A 1 94 ? 12.170 -8.968 6.125 1.00 98.75 94 GLY A O 1
ATOM 730 N N . VAL A 1 95 ? 12.608 -9.415 3.956 1.00 98.88 95 VAL A N 1
ATOM 731 C CA . VAL A 1 95 ? 11.205 -9.339 3.499 1.00 98.88 95 VAL A CA 1
ATOM 732 C C . VAL A 1 95 ? 10.318 -10.292 4.304 1.00 98.88 95 VAL A C 1
ATOM 734 O O . VAL A 1 95 ? 9.314 -9.877 4.880 1.00 98.88 95 VAL A O 1
ATOM 737 N N . THR A 1 96 ? 10.710 -11.566 4.415 1.00 98.81 96 THR A N 1
ATOM 738 C CA . THR A 1 96 ? 9.952 -12.581 5.169 1.00 98.81 96 THR A CA 1
ATOM 739 C C . THR A 1 96 ? 9.758 -12.172 6.629 1.00 98.81 96 THR A C 1
ATOM 741 O O . THR A 1 96 ? 8.665 -12.320 7.180 1.00 98.81 96 THR A O 1
ATOM 744 N N . SER A 1 97 ? 10.807 -11.648 7.266 1.00 98.75 97 SER A N 1
ATOM 745 C CA . SER A 1 97 ? 10.767 -11.237 8.671 1.00 98.75 97 SER A CA 1
ATOM 746 C C . SER A 1 97 ? 9.850 -10.037 8.882 1.00 98.75 97 SER A C 1
ATOM 748 O O . SER A 1 97 ? 9.030 -10.065 9.802 1.00 98.75 97 SER A O 1
ATOM 750 N N . ALA A 1 98 ? 9.929 -9.021 8.018 1.00 98.75 98 ALA A N 1
ATOM 751 C CA . ALA A 1 98 ? 9.050 -7.856 8.072 1.00 98.75 98 ALA A CA 1
ATOM 752 C C . ALA A 1 98 ? 7.577 -8.260 7.899 1.00 98.75 98 ALA A C 1
ATOM 754 O O . ALA A 1 98 ? 6.733 -7.912 8.728 1.00 98.75 98 ALA A O 1
ATOM 755 N N . VAL A 1 99 ? 7.270 -9.077 6.886 1.00 98.81 99 VAL A N 1
ATOM 756 C CA . VAL A 1 99 ? 5.895 -9.514 6.595 1.00 98.81 99 VAL A CA 1
ATOM 757 C C . VAL A 1 99 ? 5.328 -10.379 7.725 1.00 98.81 99 VAL A C 1
ATOM 759 O O . VAL A 1 99 ? 4.218 -10.120 8.186 1.00 98.81 99 VAL A O 1
ATOM 762 N N . ASN A 1 100 ? 6.087 -11.348 8.250 1.00 98.75 100 ASN A N 1
ATOM 763 C CA . ASN A 1 100 ? 5.658 -12.170 9.394 1.00 98.75 100 ASN A CA 1
ATOM 764 C C . ASN A 1 100 ? 5.517 -11.355 10.697 1.00 98.75 100 ASN A C 1
ATOM 766 O O . ASN A 1 100 ? 4.636 -11.623 11.526 1.00 98.75 100 ASN A O 1
ATOM 770 N N . GLY A 1 101 ? 6.351 -10.324 10.874 1.00 98.06 101 GLY A N 1
ATOM 771 C CA . GLY A 1 101 ? 6.217 -9.335 11.946 1.00 98.06 101 GLY A CA 1
ATOM 772 C C . GLY A 1 101 ? 4.903 -8.551 11.862 1.00 98.06 101 GLY A C 1
ATOM 773 O O . GLY A 1 101 ? 4.301 -8.245 12.899 1.00 98.06 101 GLY A O 1
ATOM 774 N N . GLY A 1 102 ? 4.410 -8.356 10.640 1.00 97.75 102 GLY A N 1
ATOM 775 C CA . GLY A 1 102 ? 3.206 -7.621 10.286 1.00 97.75 102 GLY A CA 1
ATOM 776 C C . GLY A 1 102 ? 3.540 -6.207 9.839 1.00 97.75 102 GLY A C 1
ATOM 777 O O . GLY A 1 102 ? 4.115 -5.435 10.607 1.00 97.75 102 GLY A O 1
ATOM 778 N N . VAL A 1 103 ? 3.122 -5.871 8.621 1.00 97.88 103 VAL A N 1
ATOM 779 C CA . VAL A 1 103 ? 3.234 -4.539 8.017 1.00 97.88 103 VAL A CA 1
ATOM 780 C C . VAL A 1 103 ? 1.917 -4.176 7.343 1.00 97.88 103 VAL A C 1
ATOM 782 O O . VAL A 1 103 ? 1.218 -5.046 6.832 1.00 97.88 103 VAL A O 1
ATOM 785 N N . HIS A 1 104 ? 1.568 -2.898 7.384 1.00 95.88 104 HIS A N 1
ATOM 786 C CA . HIS A 1 104 ? 0.367 -2.315 6.804 1.00 95.88 104 HIS A CA 1
ATOM 787 C C . HIS A 1 104 ? 0.451 -2.222 5.286 1.00 95.88 104 HIS A C 1
ATOM 789 O O . HIS A 1 104 ? -0.463 -2.637 4.581 1.00 95.88 104 HIS A O 1
ATOM 795 N N . VAL A 1 105 ? 1.562 -1.675 4.796 1.00 98.00 105 VAL A N 1
ATOM 796 C CA . VAL A 1 105 ? 1.792 -1.385 3.385 1.00 98.00 105 VAL A CA 1
ATOM 797 C C . VAL A 1 105 ? 3.160 -1.903 2.976 1.00 98.00 105 VAL A C 1
ATOM 799 O O . VAL A 1 105 ? 4.133 -1.775 3.726 1.00 98.00 105 VAL A O 1
ATOM 802 N N . ILE A 1 106 ? 3.217 -2.490 1.785 1.00 98.88 106 ILE A N 1
ATOM 803 C CA . ILE A 1 106 ? 4.457 -2.825 1.093 1.00 98.88 106 ILE A CA 1
ATOM 804 C C . ILE A 1 106 ? 4.542 -1.957 -0.160 1.00 98.88 106 ILE A C 1
ATOM 806 O O . ILE A 1 106 ? 3.650 -2.017 -1.009 1.00 98.88 106 ILE A O 1
ATOM 810 N N . ASN A 1 107 ? 5.619 -1.187 -0.274 1.00 98.94 107 ASN A N 1
ATOM 811 C CA . ASN A 1 107 ? 6.001 -0.491 -1.495 1.00 98.94 107 ASN A CA 1
ATOM 812 C C . ASN A 1 107 ? 7.180 -1.235 -2.121 1.00 98.94 107 ASN A C 1
ATOM 814 O O . ASN A 1 107 ? 8.221 -1.384 -1.484 1.00 98.94 107 ASN A O 1
ATOM 818 N N . TYR A 1 108 ? 6.994 -1.726 -3.343 1.00 98.88 108 TYR A N 1
ATOM 819 C CA . TYR A 1 108 ? 8.055 -2.344 -4.134 1.00 98.88 108 TYR A CA 1
ATOM 820 C C . TYR A 1 108 ? 8.321 -1.517 -5.386 1.00 98.88 108 TYR A C 1
ATOM 822 O O . TYR A 1 108 ? 7.343 -1.218 -6.078 1.00 98.88 108 TYR A O 1
ATOM 830 N N . THR A 1 109 ? 9.597 -1.261 -5.692 1.00 98.88 109 THR A N 1
ATOM 831 C CA . THR A 1 109 ? 10.053 -0.594 -6.923 1.00 98.88 109 THR A CA 1
ATOM 832 C C . THR A 1 109 ? 11.259 -1.292 -7.535 1.00 98.88 109 THR A C 1
ATOM 834 O O . THR A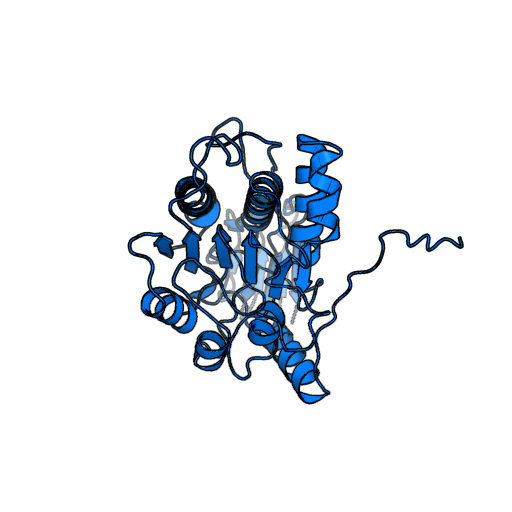 1 109 ? 12.314 -1.403 -6.916 1.00 98.88 109 THR A O 1
ATOM 837 N N . GLY A 1 110 ? 11.090 -1.807 -8.753 1.00 98.62 110 GLY A N 1
ATOM 838 C CA . GLY A 1 110 ? 12.165 -2.448 -9.507 1.00 98.62 110 GLY A CA 1
ATOM 839 C C . GLY A 1 110 ? 11.666 -3.487 -10.508 1.00 98.62 110 GLY A C 1
ATOM 840 O O . GLY A 1 110 ? 10.501 -3.521 -10.912 1.00 98.62 110 GLY A O 1
ATOM 841 N N . HIS A 1 111 ? 12.547 -4.402 -10.913 1.00 98.50 111 HIS A N 1
ATOM 842 C CA . HIS A 1 111 ? 12.203 -5.410 -11.920 1.00 98.50 111 HIS A CA 1
ATOM 843 C C . HIS A 1 111 ? 11.203 -6.450 -11.401 1.00 98.50 111 HIS A C 1
ATOM 845 O O . HIS A 1 111 ? 11.252 -6.883 -10.251 1.00 98.50 111 HIS A O 1
ATOM 851 N N . GLY A 1 112 ? 10.314 -6.913 -12.277 1.00 98.19 112 GLY A N 1
ATOM 852 C CA . GLY A 1 112 ? 9.304 -7.921 -11.957 1.00 98.19 112 GLY A CA 1
ATOM 853 C C . GLY A 1 112 ? 9.352 -9.117 -12.896 1.00 98.19 112 GLY A C 1
ATOM 854 O O . GLY A 1 112 ? 9.731 -9.010 -14.065 1.00 98.19 112 GLY A O 1
ATOM 855 N N . ARG A 1 113 ? 8.950 -10.274 -12.378 1.00 98.00 113 ARG A N 1
ATOM 856 C CA . ARG A 1 113 ? 8.638 -11.483 -13.143 1.00 98.00 113 ARG A CA 1
ATOM 857 C C . ARG A 1 113 ? 7.219 -11.906 -12.810 1.00 98.00 113 ARG A C 1
ATOM 859 O O . ARG A 1 113 ? 6.690 -11.555 -11.761 1.00 98.00 113 ARG A O 1
ATOM 866 N N . VAL A 1 114 ? 6.636 -12.746 -13.662 1.00 98.12 114 VAL A N 1
ATOM 867 C CA . VAL A 1 114 ? 5.272 -13.254 -13.449 1.00 98.12 114 VAL A CA 1
ATOM 868 C C . VAL A 1 114 ? 5.098 -13.877 -12.059 1.00 98.12 114 VAL A C 1
ATOM 870 O O . VAL A 1 114 ? 4.024 -13.766 -11.487 1.00 98.12 114 VAL A O 1
ATOM 873 N N . THR A 1 115 ? 6.153 -14.469 -11.490 1.00 98.12 115 THR A N 1
ATOM 874 C CA . THR A 1 115 ? 6.120 -15.196 -10.211 1.00 98.12 115 THR A CA 1
ATOM 875 C C . THR A 1 115 ? 7.014 -14.602 -9.112 1.00 98.12 115 THR A C 1
ATOM 877 O O . THR A 1 115 ? 7.196 -15.249 -8.077 1.00 98.12 115 THR A O 1
ATOM 880 N N . ALA A 1 116 ? 7.610 -13.418 -9.312 1.00 98.50 116 ALA A N 1
ATOM 881 C CA . ALA A 1 116 ? 8.579 -12.874 -8.358 1.00 98.50 116 ALA A CA 1
ATOM 882 C C . ALA A 1 116 ? 8.834 -11.369 -8.487 1.00 98.50 116 ALA A C 1
ATOM 884 O O . ALA A 1 116 ? 8.762 -10.791 -9.575 1.00 98.50 116 ALA A O 1
ATOM 885 N N . TRP A 1 117 ? 9.283 -10.789 -7.381 1.00 98.81 117 TRP A N 1
ATOM 886 C CA . TRP A 1 117 ? 10.097 -9.582 -7.370 1.00 98.81 117 TRP A CA 1
ATOM 887 C C . TRP A 1 117 ? 11.566 -9.943 -7.611 1.00 98.81 117 TRP A C 1
ATOM 889 O O . TRP A 1 117 ? 12.083 -10.904 -7.040 1.00 98.81 117 TRP A O 1
ATOM 899 N N . VAL A 1 118 ? 12.233 -9.218 -8.513 1.00 98.50 118 VAL A N 1
ATOM 900 C CA . VAL A 1 118 ? 13.627 -9.515 -8.879 1.00 98.50 118 VAL A CA 1
ATOM 901 C C . VAL A 1 118 ? 14.588 -9.037 -7.799 1.00 98.50 118 VAL A C 1
ATOM 903 O O . VAL A 1 118 ? 15.446 -9.815 -7.388 1.00 98.50 118 VAL A O 1
ATOM 906 N N . THR A 1 119 ? 14.412 -7.812 -7.301 1.00 97.94 119 THR A N 1
ATOM 907 C CA . THR A 1 119 ? 15.103 -7.340 -6.097 1.00 97.94 119 THR A CA 1
ATOM 908 C C . THR A 1 119 ? 14.721 -8.248 -4.936 1.00 97.94 119 THR A C 1
ATOM 910 O O . THR A 1 119 ? 13.548 -8.597 -4.790 1.00 97.94 119 THR A O 1
ATOM 913 N N . THR A 1 120 ? 15.710 -8.674 -4.142 1.00 97.69 120 THR A N 1
ATOM 914 C CA . THR A 1 120 ? 15.684 -9.790 -3.163 1.00 97.69 120 THR A CA 1
ATOM 915 C C . THR A 1 120 ? 15.552 -11.203 -3.748 1.00 97.69 120 THR A C 1
ATOM 917 O O . THR A 1 120 ? 16.047 -12.147 -3.137 1.00 97.69 120 THR A O 1
ATOM 920 N N . GLY A 1 121 ? 14.888 -11.385 -4.895 1.00 98.12 121 GLY A N 1
ATOM 921 C CA . GLY A 1 121 ? 14.504 -12.699 -5.426 1.00 98.12 121 GLY A CA 1
ATOM 922 C C . GLY A 1 121 ? 13.261 -13.320 -4.765 1.00 98.12 121 GLY A C 1
ATOM 923 O O . GLY A 1 121 ? 13.006 -14.516 -4.950 1.00 98.12 121 GLY A O 1
ATOM 924 N N . TYR A 1 122 ? 12.497 -12.531 -4.001 1.00 98.75 122 TYR A N 1
ATOM 925 C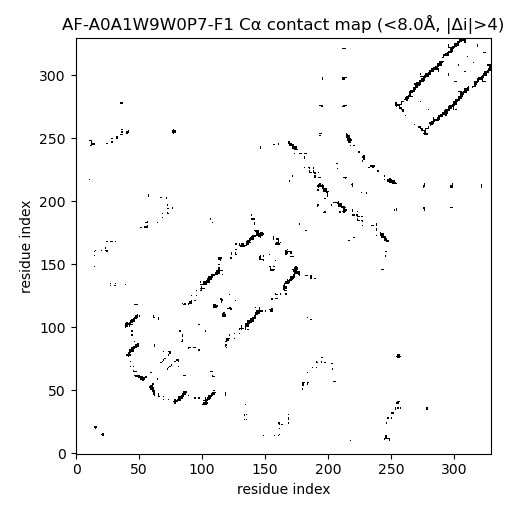 CA . TYR A 1 122 ? 11.283 -12.965 -3.309 1.00 98.75 122 TYR A CA 1
ATOM 926 C C . TYR A 1 122 ? 10.208 -13.425 -4.300 1.00 98.75 122 TYR A C 1
ATOM 928 O O . TYR A 1 122 ? 9.783 -12.678 -5.186 1.00 98.75 122 TYR A O 1
ATOM 936 N N . ASN A 1 123 ? 9.758 -14.668 -4.160 1.00 98.75 123 ASN A N 1
ATOM 937 C CA . ASN A 1 123 ? 8.909 -15.335 -5.145 1.00 98.75 123 ASN A CA 1
ATOM 938 C C . ASN A 1 123 ? 7.700 -16.036 -4.506 1.00 98.75 123 ASN A C 1
ATOM 940 O O . ASN A 1 123 ? 7.507 -16.027 -3.291 1.00 98.75 123 ASN A O 1
ATOM 944 N N . ILE A 1 124 ? 6.863 -16.651 -5.345 1.00 98.38 124 ILE A N 1
ATOM 945 C CA . ILE A 1 124 ? 5.656 -17.379 -4.922 1.00 98.38 124 ILE A CA 1
ATOM 946 C C . ILE A 1 124 ? 5.921 -18.403 -3.801 1.00 98.38 124 ILE A C 1
ATOM 948 O O . ILE A 1 124 ? 5.094 -18.536 -2.899 1.00 98.38 124 ILE A O 1
ATOM 952 N N . ASN A 1 125 ? 7.055 -19.111 -3.803 1.00 98.62 125 ASN A N 1
ATOM 953 C CA . ASN A 1 125 ? 7.342 -20.088 -2.748 1.00 98.62 125 ASN A CA 1
ATOM 954 C C . ASN A 1 125 ? 7.543 -19.409 -1.389 1.00 98.62 125 ASN A C 1
ATOM 956 O O . ASN A 1 125 ? 7.074 -19.925 -0.374 1.00 98.62 125 ASN A O 1
ATOM 960 N N . ASP A 1 126 ? 8.180 -18.236 -1.374 1.00 98.88 126 ASP A N 1
ATOM 961 C CA . ASP A 1 126 ? 8.378 -17.449 -0.155 1.00 98.88 126 ASP A CA 1
ATOM 962 C C . ASP A 1 126 ? 7.037 -16.928 0.379 1.00 98.88 126 ASP A C 1
ATOM 964 O O . ASP A 1 126 ? 6.770 -17.019 1.579 1.00 98.88 126 ASP A O 1
ATOM 968 N N . VAL A 1 127 ? 6.138 -16.495 -0.517 1.00 98.81 127 VAL A N 1
ATOM 969 C CA . VAL A 1 127 ? 4.754 -16.124 -0.170 1.00 98.81 127 VAL A CA 1
ATOM 970 C C . VAL A 1 127 ? 4.023 -17.302 0.478 1.00 98.81 127 VAL A C 1
ATOM 972 O O . VAL A 1 127 ? 3.369 -17.148 1.513 1.00 98.81 127 VAL A O 1
ATOM 975 N N . TYR A 1 128 ? 4.146 -18.508 -0.085 1.00 98.50 128 TYR A N 1
ATOM 976 C CA . TYR A 1 128 ? 3.507 -19.696 0.482 1.00 98.50 128 TYR A CA 1
ATOM 977 C C . TYR A 1 128 ? 4.107 -20.147 1.818 1.00 98.50 128 TYR A C 1
ATOM 979 O O . TYR A 1 128 ? 3.387 -20.740 2.633 1.00 98.50 128 TYR A O 1
ATOM 987 N N . ALA A 1 129 ? 5.364 -19.791 2.089 1.00 98.62 129 ALA A N 1
ATOM 988 C CA . ALA A 1 129 ? 6.045 -20.024 3.359 1.00 98.62 129 ALA A CA 1
ATOM 989 C C . ALA A 1 129 ? 5.700 -18.997 4.458 1.00 98.62 129 ALA A C 1
ATOM 991 O O . ALA A 1 129 ? 6.062 -19.210 5.618 1.00 98.62 129 ALA A O 1
ATOM 992 N N . LEU A 1 130 ? 4.980 -17.914 4.139 1.00 98.75 130 LEU A N 1
ATOM 993 C CA . LEU A 1 130 ? 4.583 -16.903 5.122 1.00 98.75 130 LEU A CA 1
ATOM 994 C C . LEU A 1 130 ? 3.728 -17.473 6.265 1.00 98.75 130 LEU A C 1
ATOM 996 O O . LEU A 1 130 ? 2.883 -18.360 6.082 1.00 98.75 130 LEU A O 1
ATOM 1000 N N . SER A 1 131 ? 3.919 -16.879 7.441 1.00 98.56 131 SER A N 1
ATOM 1001 C CA . SER A 1 131 ? 3.243 -17.183 8.705 1.00 98.56 131 SER A CA 1
ATOM 1002 C C . SER A 1 131 ? 2.631 -15.935 9.360 1.00 98.56 131 SER A C 1
ATOM 1004 O O . SER A 1 131 ? 2.369 -15.916 10.561 1.00 98.56 131 SER A O 1
ATOM 1006 N N . ASN A 1 132 ? 2.370 -14.887 8.571 1.00 98.38 132 ASN A N 1
ATOM 1007 C CA . ASN A 1 132 ? 1.849 -13.601 9.039 1.00 98.38 132 ASN A CA 1
ATOM 1008 C C . ASN A 1 132 ? 0.380 -13.631 9.508 1.00 98.38 132 ASN A C 1
ATOM 1010 O O . ASN A 1 132 ? -0.077 -12.661 10.113 1.00 98.38 132 ASN A O 1
ATOM 1014 N N . GLY A 1 133 ? -0.358 -14.726 9.291 1.00 97.62 133 GLY A N 1
ATOM 1015 C CA . GLY A 1 133 ? -1.722 -14.883 9.804 1.00 97.62 133 GLY A CA 1
ATOM 1016 C C . GLY A 1 133 ? -2.660 -13.787 9.294 1.00 97.62 133 GLY A C 1
ATOM 1017 O O . GLY A 1 133 ? -2.760 -13.561 8.092 1.00 97.62 133 GLY A O 1
ATOM 1018 N N . GLU A 1 134 ? -3.330 -13.092 10.214 1.00 95.75 134 GLU A N 1
ATOM 1019 C CA . GLU A 1 134 ? -4.246 -11.978 9.915 1.00 95.75 134 GLU A CA 1
ATOM 1020 C C . GLU A 1 134 ? -3.540 -10.611 9.790 1.00 95.75 134 GLU A C 1
ATOM 1022 O O . GLU A 1 134 ? -4.193 -9.586 9.592 1.00 95.75 134 GLU A O 1
ATOM 1027 N N . LYS A 1 135 ? -2.202 -10.564 9.860 1.00 96.75 135 LYS A N 1
ATOM 1028 C CA . LYS A 1 135 ? -1.419 -9.338 9.629 1.00 96.75 135 LYS A CA 1
ATOM 1029 C C . LYS A 1 135 ? -1.191 -9.133 8.133 1.00 96.75 135 LYS A C 1
ATOM 1031 O O . LYS A 1 135 ? -0.128 -9.460 7.603 1.00 96.75 135 LYS A O 1
ATOM 1036 N N . LEU A 1 136 ? -2.232 -8.687 7.445 1.00 97.12 136 LEU A N 1
ATOM 1037 C CA . LEU A 1 136 ? -2.334 -8.736 5.990 1.00 97.12 136 LEU A CA 1
ATOM 1038 C C . LEU A 1 136 ? -2.047 -7.360 5.363 1.00 97.12 136 LEU A C 1
ATOM 1040 O O . LEU A 1 136 ? -2.915 -6.491 5.425 1.00 97.12 136 LEU A O 1
ATOM 1044 N N . PRO A 1 137 ? -0.880 -7.143 4.734 1.00 97.62 137 PRO A N 1
ATOM 1045 C CA . PRO A 1 137 ? -0.577 -5.878 4.078 1.00 97.62 137 PRO A CA 1
ATOM 1046 C C . PRO A 1 137 ? -1.462 -5.597 2.862 1.00 97.62 137 PRO A C 1
ATOM 1048 O O . PRO A 1 137 ? -1.973 -6.514 2.206 1.00 97.62 137 PRO A O 1
ATOM 1051 N N . ILE A 1 138 ? -1.538 -4.313 2.515 1.00 97.88 138 ILE A N 1
ATOM 1052 C CA . ILE A 1 138 ? -1.791 -3.847 1.152 1.00 97.88 138 ILE A CA 1
ATOM 1053 C C . ILE A 1 138 ? -0.459 -3.680 0.401 1.00 97.88 138 ILE A C 1
ATOM 1055 O O . ILE A 1 138 ? 0.553 -3.313 0.997 1.00 97.88 138 ILE A O 1
ATOM 1059 N N . ILE A 1 139 ? -0.434 -3.960 -0.902 1.00 98.81 139 ILE A N 1
ATOM 1060 C CA . ILE A 1 139 ? 0.797 -3.910 -1.709 1.00 98.81 139 ILE A CA 1
ATOM 1061 C C . ILE A 1 139 ? 0.634 -2.931 -2.872 1.00 98.81 139 ILE A C 1
ATOM 1063 O O . ILE A 1 139 ? -0.279 -3.092 -3.684 1.00 98.81 139 ILE A O 1
ATOM 1067 N N . PHE A 1 140 ? 1.557 -1.980 -2.999 1.00 98.81 140 PHE A N 1
ATOM 1068 C CA . PHE A 1 140 ? 1.751 -1.166 -4.199 1.00 98.81 140 PHE A CA 1
ATOM 1069 C C . PHE A 1 140 ? 3.062 -1.594 -4.860 1.00 98.81 140 PHE A C 1
ATOM 1071 O O . PHE A 1 140 ? 4.139 -1.402 -4.300 1.00 98.81 140 PHE A O 1
ATOM 1078 N N . SER A 1 141 ? 2.966 -2.231 -6.028 1.00 98.62 141 SER A N 1
ATOM 1079 C CA . SER A 1 141 ? 4.125 -2.793 -6.726 1.00 98.62 141 SER A CA 1
ATOM 1080 C C . SER A 1 141 ? 4.323 -2.121 -8.076 1.00 98.62 141 SER A C 1
ATOM 1082 O O . SER A 1 141 ? 3.512 -2.322 -8.984 1.00 98.62 141 SER A O 1
ATOM 1084 N N . THR A 1 142 ? 5.437 -1.414 -8.227 1.00 98.44 142 THR A N 1
ATOM 1085 C CA . THR A 1 142 ? 5.932 -0.873 -9.495 1.00 98.44 142 THR A CA 1
ATOM 1086 C C . THR A 1 142 ? 6.916 -1.888 -10.079 1.00 98.44 142 THR A C 1
ATOM 1088 O O . THR A 1 142 ? 8.091 -1.956 -9.731 1.00 98.44 142 THR A O 1
ATOM 1091 N N . ALA A 1 143 ? 6.370 -2.818 -10.869 1.00 98.12 143 ALA A N 1
ATOM 1092 C CA . ALA A 1 143 ? 7.104 -3.962 -11.398 1.00 98.12 143 ALA A CA 1
ATOM 1093 C C . ALA A 1 143 ? 6.410 -4.572 -12.620 1.00 98.12 143 ALA A C 1
ATOM 1095 O O . ALA A 1 143 ? 5.182 -4.644 -12.705 1.00 98.12 143 ALA A O 1
ATOM 1096 N N . CYS A 1 144 ? 7.206 -5.105 -13.544 1.00 97.38 144 CYS A N 1
ATOM 1097 C CA . CYS A 1 144 ? 6.710 -5.802 -14.728 1.00 97.38 144 CYS A CA 1
ATOM 1098 C C . CYS A 1 144 ? 5.943 -7.087 -14.373 1.00 97.38 144 CYS A C 1
ATOM 1100 O O . CYS A 1 144 ? 6.439 -7.914 -13.613 1.00 97.38 144 CYS A O 1
ATOM 1102 N N . VAL A 1 145 ? 4.777 -7.291 -15.000 1.00 97.69 145 VAL A N 1
ATOM 1103 C CA . VAL A 1 145 ? 4.024 -8.564 -15.133 1.00 97.69 145 VAL A CA 1
ATOM 1104 C C . VAL A 1 145 ? 3.700 -9.359 -13.855 1.00 97.69 145 VAL A C 1
ATOM 1106 O O . VAL A 1 145 ? 3.126 -10.443 -13.948 1.00 97.69 145 VAL A O 1
ATOM 1109 N N . VAL A 1 146 ? 3.984 -8.835 -12.662 1.00 98.06 146 VAL A N 1
ATOM 1110 C CA . VAL A 1 146 ? 3.690 -9.475 -11.363 1.00 98.06 146 VAL A CA 1
ATOM 1111 C C . VAL A 1 146 ? 2.190 -9.709 -11.124 1.00 98.06 146 VAL A C 1
ATOM 1113 O O . VAL A 1 146 ? 1.808 -10.525 -10.292 1.00 98.06 146 VAL A O 1
ATOM 1116 N N . GLY A 1 147 ? 1.331 -9.023 -11.881 1.00 97.44 147 GLY A N 1
ATOM 1117 C CA . GLY A 1 147 ? -0.119 -9.194 -11.910 1.00 97.44 147 GLY A CA 1
ATOM 1118 C C . GLY A 1 147 ? -0.645 -9.762 -13.231 1.00 97.44 147 GLY A C 1
ATOM 1119 O O . GLY A 1 147 ? -1.802 -9.522 -13.564 1.00 97.44 147 GLY A O 1
ATOM 1120 N N . LEU A 1 148 ? 0.159 -10.472 -14.031 1.00 96.50 148 LEU A N 1
ATOM 1121 C CA . LEU A 1 148 ? -0.293 -11.102 -15.282 1.00 96.50 148 LEU A CA 1
ATOM 1122 C C . LEU A 1 148 ? -1.208 -12.313 -14.997 1.00 96.50 148 LEU A C 1
ATOM 1124 O O . LEU A 1 148 ? -0.836 -13.460 -15.196 1.00 96.50 148 LEU A O 1
ATOM 1128 N N . TYR A 1 149 ? -2.437 -12.067 -14.542 1.00 92.50 149 TYR A N 1
ATOM 1129 C CA . TYR A 1 149 ? -3.431 -13.101 -14.194 1.00 92.50 149 TYR A CA 1
ATOM 1130 C C . TYR A 1 149 ? -3.960 -13.906 -15.393 1.00 92.50 149 TYR A C 1
ATOM 1132 O O . TYR A 1 149 ? -4.711 -14.862 -15.229 1.00 92.50 149 TYR A O 1
ATOM 1140 N N . SER A 1 150 ? -3.651 -13.481 -16.621 1.00 92.38 150 SER A N 1
ATOM 1141 C CA . SER A 1 150 ? -3.955 -14.245 -17.834 1.00 92.38 150 SER A CA 1
ATOM 1142 C C . SER A 1 150 ? -2.853 -15.242 -18.196 1.00 92.38 150 SER A C 1
ATOM 1144 O O . SER A 1 150 ? -2.932 -15.855 -19.260 1.00 92.38 150 SER A O 1
ATOM 1146 N N . TYR A 1 151 ? -1.802 -15.341 -17.378 1.00 89.12 151 TYR A N 1
ATOM 1147 C CA . TYR A 1 151 ? -0.758 -16.342 -17.531 1.00 89.12 151 TYR A CA 1
ATOM 1148 C C . TYR A 1 151 ? -1.327 -17.753 -17.323 1.00 89.12 151 TYR A C 1
ATOM 1150 O O . TYR A 1 151 ? -2.377 -17.932 -16.710 1.00 89.12 151 TYR A O 1
ATOM 1158 N N . GLU A 1 152 ? -0.666 -18.754 -17.900 1.00 86.44 152 GLU A N 1
ATOM 1159 C CA . GLU A 1 152 ? -1.118 -20.151 -17.828 1.00 86.44 152 GLU A CA 1
ATOM 1160 C C . GLU A 1 152 ? -1.011 -20.746 -16.416 1.00 86.44 152 GLU A C 1
ATOM 1162 O O . GLU A 1 152 ? -1.780 -21.639 -16.058 1.00 86.44 152 GLU A O 1
ATOM 1167 N N . GLU A 1 153 ? -0.096 -20.209 -15.612 1.00 90.38 153 GLU A N 1
ATOM 1168 C CA . GLU A 1 153 ? 0.095 -20.540 -14.204 1.00 90.38 153 GLU A CA 1
ATOM 1169 C C . GLU A 1 153 ? -0.279 -19.358 -13.302 1.00 90.38 153 GLU A C 1
ATOM 1171 O O . GLU A 1 153 ? -0.540 -18.244 -13.758 1.00 90.38 153 GLU A O 1
ATOM 1176 N N . GLU A 1 154 ? -0.278 -19.614 -11.996 1.00 92.75 154 GLU A N 1
ATOM 1177 C CA . GLU A 1 154 ? -0.492 -18.592 -10.980 1.00 92.75 154 GLU A CA 1
ATOM 1178 C C . GLU A 1 154 ? 0.559 -17.478 -11.065 1.00 92.75 154 GLU A C 1
ATOM 1180 O O . GLU A 1 154 ? 1.765 -17.740 -11.055 1.00 92.75 154 GLU A O 1
ATOM 1185 N N . CYS A 1 155 ? 0.102 -16.224 -11.115 1.00 97.25 155 CYS A N 1
ATOM 1186 C CA . CYS A 1 155 ? 0.998 -15.074 -11.036 1.00 97.25 155 CYS A CA 1
ATOM 1187 C C . CYS A 1 155 ? 1.238 -14.626 -9.586 1.00 97.25 155 CYS A C 1
ATOM 1189 O O . CYS A 1 155 ? 0.554 -15.030 -8.644 1.00 97.25 155 CYS A O 1
ATOM 1191 N N . PHE A 1 156 ? 2.233 -13.769 -9.391 1.00 98.56 156 PHE A N 1
ATOM 1192 C CA . PHE A 1 156 ? 2.704 -13.356 -8.075 1.00 98.56 156 PHE A CA 1
ATOM 1193 C C . PHE A 1 156 ? 1.608 -12.669 -7.248 1.00 98.56 156 PHE A C 1
ATOM 1195 O O . PHE A 1 156 ? 1.434 -12.993 -6.073 1.00 98.56 156 PHE A O 1
ATOM 1202 N N . ALA A 1 157 ? 0.810 -11.795 -7.870 1.00 98.25 157 ALA A N 1
ATOM 1203 C CA . ALA A 1 157 ? -0.356 -11.179 -7.237 1.00 98.25 157 ALA A CA 1
ATOM 1204 C C . ALA A 1 157 ? -1.344 -12.232 -6.717 1.00 98.25 157 ALA A C 1
ATOM 1206 O O . ALA A 1 157 ? -1.813 -12.157 -5.582 1.00 98.25 157 ALA A O 1
ATOM 1207 N N . GLU A 1 158 ? -1.641 -13.246 -7.528 1.00 97.69 158 GLU A N 1
ATOM 1208 C CA . GLU A 1 158 ? -2.578 -14.300 -7.158 1.00 97.69 158 GLU A CA 1
ATOM 1209 C C . GLU A 1 158 ? -2.077 -15.106 -5.957 1.00 97.69 158 GLU A C 1
ATOM 1211 O O . GLU A 1 158 ? -2.856 -15.329 -5.032 1.00 97.69 158 GLU A O 1
ATOM 1216 N N . ALA A 1 159 ? -0.788 -15.455 -5.903 1.00 98.00 159 ALA A N 1
ATOM 1217 C CA . ALA A 1 159 ? -0.207 -16.165 -4.761 1.00 98.00 159 ALA A CA 1
ATOM 1218 C C . ALA A 1 159 ? -0.359 -15.385 -3.442 1.00 98.00 159 ALA A C 1
ATOM 1220 O O . ALA A 1 159 ? -0.773 -15.953 -2.427 1.00 98.00 159 ALA A O 1
ATOM 1221 N N . TRP A 1 160 ? -0.104 -14.070 -3.448 1.00 98.62 160 TRP A N 1
ATOM 1222 C CA . TRP A 1 160 ? -0.290 -13.209 -2.269 1.00 98.62 160 TRP A CA 1
ATOM 1223 C C . TRP A 1 160 ? -1.728 -13.238 -1.741 1.00 98.62 160 TRP A C 1
ATOM 1225 O O . TRP A 1 160 ? -1.953 -13.317 -0.527 1.00 98.62 160 TRP A O 1
ATOM 1235 N N . LEU A 1 161 ? -2.709 -13.194 -2.643 1.00 97.75 161 LEU A N 1
ATOM 1236 C CA . LEU A 1 161 ? -4.126 -13.172 -2.285 1.00 97.75 161 LEU A CA 1
ATOM 1237 C C . LEU A 1 161 ? -4.650 -14.572 -1.920 1.00 97.75 161 LEU A C 1
ATOM 1239 O O . LEU A 1 161 ? -5.460 -14.704 -0.998 1.00 97.75 161 LEU A O 1
ATOM 1243 N N . ARG A 1 162 ? -4.156 -15.631 -2.569 1.00 96.31 162 ARG A N 1
ATOM 1244 C CA . ARG A 1 162 ? -4.593 -17.025 -2.366 1.00 96.31 162 ARG A CA 1
ATOM 1245 C C . ARG A 1 162 ? -3.926 -17.718 -1.185 1.00 96.31 162 ARG A C 1
ATOM 1247 O O . ARG A 1 162 ? -4.521 -18.639 -0.629 1.00 96.31 162 ARG A O 1
ATOM 1254 N N . LYS A 1 163 ? -2.758 -17.251 -0.731 1.00 97.12 163 LYS A N 1
ATOM 1255 C CA . LYS A 1 163 ? -2.088 -17.761 0.473 1.00 97.12 163 LYS A CA 1
ATOM 1256 C C . LYS A 1 163 ? -3.068 -17.866 1.646 1.00 97.12 163 LYS A C 1
ATOM 1258 O O . LYS A 1 163 ? -3.647 -16.873 2.086 1.00 97.12 163 LYS A O 1
ATOM 1263 N N . GLN A 1 164 ? -3.269 -19.083 2.141 1.00 96.06 164 GLN A N 1
ATOM 1264 C CA . GLN A 1 164 ? -4.074 -19.348 3.331 1.00 96.06 164 GLN A CA 1
ATOM 1265 C C . GLN A 1 164 ? -3.296 -18.991 4.601 1.00 96.06 164 GLN A C 1
ATOM 1267 O O . GLN A 1 164 ? -2.087 -19.244 4.687 1.00 96.06 164 GLN A O 1
ATOM 1272 N N . ASN A 1 165 ? -4.005 -18.450 5.596 1.00 95.50 165 ASN A N 1
ATOM 1273 C CA . ASN A 1 165 ? -3.449 -18.047 6.896 1.00 95.50 165 ASN A CA 1
ATOM 1274 C C . ASN A 1 165 ? -2.248 -17.085 6.774 1.00 95.50 165 ASN A C 1
ATOM 1276 O O . ASN A 1 165 ? -1.264 -17.215 7.504 1.00 95.50 165 ASN A O 1
ATOM 1280 N N . GLY A 1 166 ? -2.293 -16.165 5.810 1.00 97.62 166 GLY A N 1
ATOM 1281 C CA . GLY A 1 166 ? -1.220 -15.208 5.559 1.00 97.62 166 GLY A CA 1
ATOM 1282 C C . GLY A 1 166 ? -1.329 -14.538 4.194 1.00 97.62 166 GLY A C 1
ATOM 1283 O O . GLY A 1 166 ? -2.386 -14.550 3.563 1.00 97.62 166 GLY A O 1
ATOM 1284 N N . GLY A 1 167 ? -0.217 -13.996 3.707 1.00 98.50 167 GLY A N 1
ATOM 1285 C CA . GLY A 1 167 ? -0.155 -13.263 2.443 1.00 98.50 167 GLY A CA 1
ATOM 1286 C C . GLY A 1 167 ? -0.665 -11.833 2.601 1.00 98.50 167 GLY A C 1
ATOM 1287 O O . GLY A 1 167 ? -0.392 -11.206 3.618 1.00 98.50 167 GLY A O 1
ATOM 1288 N N . ALA A 1 168 ? -1.394 -11.322 1.609 1.00 98.31 168 ALA A N 1
ATOM 1289 C CA . ALA A 1 168 ? -1.898 -9.947 1.570 1.00 98.31 168 ALA A CA 1
ATOM 1290 C C . ALA A 1 168 ? -3.432 -9.906 1.552 1.00 98.31 168 ALA A C 1
ATOM 1292 O O . ALA A 1 168 ? -4.079 -10.897 1.189 1.00 98.31 168 ALA A O 1
ATOM 1293 N N . VAL A 1 169 ? -4.002 -8.756 1.926 1.00 97.44 169 VAL A N 1
ATOM 1294 C CA . VAL A 1 169 ? -5.446 -8.477 1.796 1.00 97.44 169 VAL A CA 1
ATOM 1295 C C . VAL A 1 169 ? -5.768 -7.803 0.461 1.00 97.44 169 VAL A C 1
ATOM 1297 O O . VAL A 1 169 ? -6.855 -7.986 -0.080 1.00 97.44 169 VAL A O 1
ATOM 1300 N N . SER A 1 170 ? -4.813 -7.053 -0.098 1.00 97.62 170 SER A N 1
ATOM 1301 C CA . SER A 1 170 ? -4.960 -6.376 -1.383 1.00 97.62 170 SER A CA 1
ATOM 1302 C C . SER A 1 170 ? -3.602 -6.139 -2.037 1.00 97.62 170 SER A C 1
ATOM 1304 O O . SER A 1 170 ? -2.612 -5.891 -1.353 1.00 97.62 170 SER A O 1
ATOM 1306 N N . ALA A 1 171 ? -3.554 -6.149 -3.366 1.00 98.44 171 ALA A N 1
ATOM 1307 C CA . ALA A 1 171 ? -2.351 -5.828 -4.124 1.00 98.44 171 ALA A CA 1
ATOM 1308 C C . ALA A 1 171 ? -2.691 -5.084 -5.415 1.00 98.44 171 ALA A C 1
ATOM 1310 O O . ALA A 1 171 ? -3.622 -5.457 -6.124 1.00 98.44 171 ALA A O 1
ATOM 1311 N N . LEU A 1 172 ? -1.920 -4.054 -5.742 1.00 98.25 172 LEU A N 1
ATOM 1312 C CA . LEU A 1 172 ? -1.980 -3.367 -7.022 1.00 98.25 172 LEU A CA 1
ATOM 1313 C C . LEU A 1 172 ? -0.739 -3.749 -7.834 1.00 98.25 172 LEU A C 1
ATOM 1315 O O . LEU A 1 172 ? 0.384 -3.375 -7.489 1.00 98.25 172 LEU A O 1
ATOM 1319 N N . MET A 1 173 ? -0.934 -4.539 -8.890 1.00 98.38 173 MET A N 1
ATOM 1320 C CA . MET A 1 173 ? 0.147 -5.202 -9.632 1.00 98.38 173 MET A CA 1
ATOM 1321 C C . MET A 1 173 ? -0.097 -5.178 -11.146 1.00 98.38 173 MET A C 1
ATOM 1323 O O . MET A 1 173 ? -1.238 -5.259 -11.609 1.00 98.38 173 MET A O 1
ATOM 1327 N N . ALA A 1 174 ? 0.966 -5.011 -11.932 1.00 97.56 174 ALA A N 1
ATOM 1328 C CA . ALA A 1 174 ? 0.854 -4.785 -13.369 1.00 97.56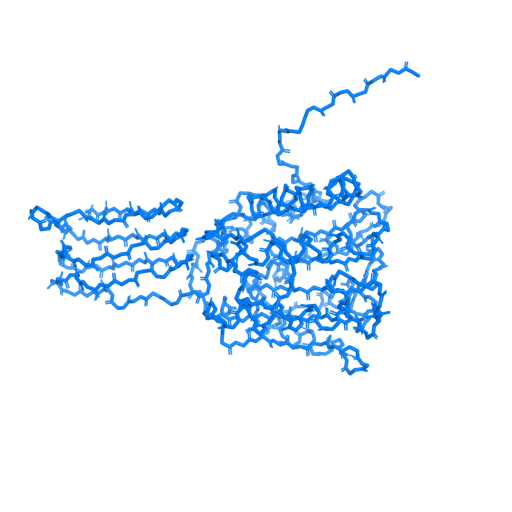 174 ALA A CA 1
ATOM 1329 C C . ALA A 1 174 ? 0.682 -6.074 -14.178 1.00 97.56 174 ALA A C 1
ATOM 1331 O O . ALA A 1 174 ? 1.331 -7.087 -13.928 1.00 97.56 174 ALA A O 1
ATOM 1332 N N . THR A 1 175 ? -0.155 -6.006 -15.209 1.00 97.06 175 THR A N 1
ATOM 1333 C CA . THR A 1 175 ? -0.398 -7.095 -16.173 1.00 97.06 175 THR A CA 1
ATOM 1334 C C . THR A 1 175 ? 0.559 -7.074 -17.366 1.00 97.06 175 THR A C 1
ATOM 1336 O O . THR A 1 175 ? 0.536 -7.991 -18.178 1.00 97.06 175 THR A O 1
ATOM 1339 N N . ILE A 1 176 ? 1.396 -6.045 -17.502 1.00 95.25 176 ILE A N 1
ATOM 1340 C CA . ILE A 1 176 ? 2.350 -5.881 -18.608 1.00 95.25 176 ILE A CA 1
ATOM 1341 C C . ILE A 1 176 ? 3.733 -5.501 -18.075 1.00 95.25 176 ILE A C 1
ATOM 1343 O O . ILE A 1 176 ? 3.897 -5.238 -16.882 1.00 95.25 176 ILE A O 1
ATOM 1347 N N . ASN A 1 177 ? 4.719 -5.425 -18.968 1.00 96.31 177 ASN A N 1
ATOM 1348 C CA . ASN A 1 177 ? 5.964 -4.722 -18.672 1.00 96.31 177 ASN A CA 1
ATOM 1349 C C . ASN A 1 177 ? 5.665 -3.229 -18.497 1.00 96.31 177 ASN A C 1
ATOM 1351 O O . ASN A 1 177 ? 5.053 -2.626 -19.383 1.00 96.31 177 ASN A O 1
ATOM 1355 N N . GLN A 1 178 ? 6.068 -2.654 -17.365 1.00 92.81 178 GLN A N 1
ATOM 1356 C CA . GLN A 1 178 ? 5.828 -1.245 -17.073 1.00 92.81 178 GLN A CA 1
ATOM 1357 C C . GLN A 1 178 ? 6.984 -0.370 -17.588 1.00 92.81 178 GLN A C 1
ATOM 1359 O O . GLN A 1 178 ? 8.131 -0.819 -17.596 1.00 92.81 178 GLN A O 1
ATOM 1364 N N . PRO A 1 179 ? 6.700 0.866 -18.035 1.00 94.50 179 PRO A N 1
ATOM 1365 C CA . PRO A 1 179 ? 7.731 1.897 -18.160 1.00 94.50 179 PRO A CA 1
ATOM 1366 C C . PRO A 1 179 ? 8.289 2.266 -16.776 1.00 94.50 179 PRO A C 1
ATOM 1368 O O . PRO A 1 179 ? 7.650 1.970 -15.774 1.00 94.50 179 PRO A O 1
ATOM 1371 N N . TRP A 1 180 ? 9.447 2.929 -16.725 1.00 95.56 180 TRP A N 1
ATOM 1372 C CA . TRP A 1 180 ? 10.121 3.257 -15.459 1.00 95.56 180 TRP A CA 1
ATOM 1373 C C . TRP A 1 180 ? 9.395 4.359 -14.667 1.00 95.56 180 TRP A C 1
ATOM 1375 O O . TRP A 1 180 ? 8.951 4.130 -13.550 1.00 95.56 180 TRP A O 1
ATOM 1385 N N . VAL A 1 181 ? 9.191 5.524 -15.294 1.00 96.69 181 VAL A N 1
ATOM 1386 C CA . VAL A 1 181 ? 8.666 6.746 -14.648 1.00 96.69 181 VAL A CA 1
ATOM 1387 C C . VAL A 1 181 ? 7.187 6.657 -14.235 1.00 96.69 181 VAL A C 1
ATOM 1389 O O . VAL A 1 181 ? 6.880 6.849 -13.061 1.00 96.69 181 VAL A O 1
ATOM 1392 N N . PRO A 1 182 ? 6.230 6.342 -15.136 1.00 96.75 182 PRO A N 1
ATOM 1393 C CA . PRO A 1 182 ? 4.805 6.412 -14.802 1.00 96.75 182 PRO A CA 1
ATOM 1394 C C . PRO A 1 182 ? 4.364 5.635 -13.545 1.00 96.75 182 PRO A C 1
ATOM 1396 O O . PRO A 1 182 ? 3.536 6.147 -12.792 1.00 96.75 182 PRO A O 1
ATOM 1399 N N . PRO A 1 183 ? 4.811 4.387 -13.294 1.00 97.69 183 PRO A N 1
ATOM 1400 C CA . PRO A 1 183 ? 4.379 3.673 -12.100 1.00 97.69 183 PRO A CA 1
ATOM 1401 C C . PRO A 1 183 ? 4.954 4.265 -10.802 1.00 97.69 183 PRO A C 1
ATOM 1403 O O . PRO A 1 183 ? 4.238 4.203 -9.805 1.00 97.69 183 PRO A O 1
ATOM 1406 N N . MET A 1 184 ? 6.150 4.876 -10.808 1.00 98.44 184 MET A N 1
ATOM 1407 C CA . MET A 1 184 ? 6.713 5.583 -9.640 1.00 98.44 184 MET A CA 1
ATOM 1408 C C . MET A 1 184 ? 5.795 6.738 -9.223 1.00 98.44 184 MET A C 1
ATOM 1410 O O . MET A 1 184 ? 5.246 6.712 -8.123 1.00 98.44 184 MET A O 1
ATOM 1414 N N . ARG A 1 185 ? 5.448 7.630 -10.161 1.00 97.56 185 ARG A N 1
ATOM 1415 C CA . ARG A 1 185 ? 4.458 8.702 -9.951 1.00 97.56 185 ARG A CA 1
ATOM 1416 C C . ARG A 1 185 ? 3.143 8.199 -9.357 1.00 97.56 185 ARG A C 1
ATOM 1418 O O . ARG A 1 185 ? 2.566 8.766 -8.430 1.00 97.56 185 ARG A O 1
ATOM 1425 N N . GLY A 1 186 ? 2.623 7.104 -9.915 1.00 97.94 186 GLY A N 1
ATOM 1426 C CA . GLY A 1 186 ? 1.397 6.485 -9.419 1.00 97.94 186 GLY A CA 1
ATOM 1427 C C . GLY A 1 186 ? 1.541 5.971 -7.982 1.00 97.94 186 GLY A C 1
ATOM 1428 O O . GLY A 1 186 ? 0.624 6.152 -7.180 1.00 97.94 186 GLY A O 1
ATOM 1429 N N . GLN A 1 187 ? 2.675 5.354 -7.646 1.00 98.69 187 GLN A N 1
ATOM 1430 C CA . GLN A 1 187 ? 2.986 4.867 -6.301 1.00 98.69 187 GLN A CA 1
ATOM 1431 C C . GLN A 1 187 ? 3.117 6.016 -5.296 1.00 98.69 187 GLN A C 1
ATOM 1433 O O . GLN A 1 187 ? 2.607 5.892 -4.179 1.00 98.69 187 GLN A O 1
ATOM 1438 N N . ASP A 1 188 ? 3.693 7.148 -5.697 1.00 98.62 188 ASP A N 1
ATOM 1439 C CA . ASP A 1 188 ? 3.733 8.361 -4.883 1.00 98.62 188 ASP A CA 1
ATOM 1440 C C . ASP A 1 188 ? 2.334 8.841 -4.517 1.00 98.62 188 ASP A C 1
ATOM 1442 O O . ASP A 1 188 ? 2.002 8.924 -3.332 1.00 98.62 188 ASP A O 1
ATOM 1446 N N . TYR A 1 189 ? 1.463 9.039 -5.509 1.00 98.38 189 TYR A N 1
ATOM 1447 C CA . TYR A 1 189 ? 0.090 9.467 -5.248 1.00 98.38 189 TYR A CA 1
ATOM 1448 C C . TYR A 1 189 ? -0.726 8.447 -4.448 1.00 98.38 189 TYR A C 1
ATOM 1450 O O . TYR A 1 189 ? -1.624 8.826 -3.691 1.00 98.38 189 TYR A O 1
ATOM 1458 N N . MET A 1 190 ? -0.449 7.146 -4.581 1.00 98.06 190 MET A N 1
ATOM 1459 C CA . MET A 1 190 ? -1.085 6.137 -3.729 1.00 98.06 190 MET A CA 1
ATOM 1460 C C . MET A 1 190 ? -0.695 6.320 -2.265 1.00 98.06 190 MET A C 1
ATOM 1462 O O . MET A 1 190 ? -1.567 6.230 -1.398 1.00 98.06 190 MET A O 1
ATOM 1466 N N . ASN A 1 191 ? 0.580 6.600 -1.990 1.00 97.69 191 ASN A N 1
ATOM 1467 C CA . ASN A 1 191 ? 1.048 6.848 -0.633 1.00 97.69 191 ASN A CA 1
ATOM 1468 C C . ASN A 1 191 ? 0.543 8.195 -0.105 1.00 97.69 191 ASN A C 1
ATOM 1470 O O . ASN A 1 191 ? 0.047 8.209 1.016 1.00 97.69 191 ASN A O 1
ATOM 1474 N N . ASP A 1 192 ? 0.513 9.261 -0.911 1.00 95.75 192 ASP A N 1
ATOM 1475 C CA . ASP A 1 192 ? -0.076 10.559 -0.534 1.00 95.75 192 ASP A CA 1
ATOM 1476 C C . ASP A 1 192 ? -1.522 10.389 -0.048 1.00 95.75 192 ASP A C 1
ATOM 1478 O O . ASP A 1 192 ? -1.921 10.848 1.026 1.00 95.75 192 ASP A O 1
ATOM 1482 N N . LEU A 1 193 ? -2.327 9.665 -0.829 1.00 93.50 193 LEU A N 1
ATOM 1483 C CA . LEU A 1 193 ? -3.733 9.430 -0.516 1.00 93.50 193 LEU A CA 1
ATOM 1484 C C . LEU A 1 193 ? -3.914 8.464 0.663 1.00 93.50 193 LEU A C 1
ATOM 1486 O O . LEU A 1 193 ? -4.885 8.604 1.411 1.00 93.50 193 LEU A O 1
ATOM 1490 N N . LEU A 1 194 ? -3.002 7.508 0.856 1.00 92.25 194 LEU A N 1
ATOM 1491 C CA . LEU A 1 194 ? -2.991 6.623 2.022 1.00 92.25 194 LEU A CA 1
ATOM 1492 C C . LEU A 1 194 ? -2.644 7.387 3.310 1.00 92.25 194 LEU A C 1
ATOM 1494 O O . LEU A 1 194 ? -3.199 7.090 4.370 1.00 92.25 194 LEU A O 1
ATOM 1498 N N . THR A 1 195 ? -1.749 8.374 3.237 1.00 88.94 195 THR A N 1
ATOM 1499 C CA . THR A 1 195 ? -1.227 9.103 4.404 1.00 88.94 195 THR A CA 1
ATOM 1500 C C . THR A 1 195 ? -1.984 10.382 4.726 1.00 88.94 195 THR A C 1
ATOM 1502 O O . THR A 1 195 ? -1.716 10.993 5.750 1.00 88.94 195 THR A O 1
ATOM 1505 N N . GLY A 1 196 ? -2.989 10.746 3.927 1.00 82.00 196 GLY A N 1
ATOM 1506 C CA . GLY A 1 196 ? -3.892 11.855 4.254 1.00 82.00 196 GLY A CA 1
ATOM 1507 C C . GLY A 1 196 ? -3.600 13.139 3.492 1.00 82.00 196 GLY A C 1
ATOM 1508 O O . GLY A 1 196 ? -4.243 14.149 3.760 1.00 82.00 196 GLY A O 1
ATOM 1509 N N . GLY A 1 197 ? -2.695 13.090 2.523 1.00 88.94 197 GLY A N 1
ATOM 1510 C CA . GLY A 1 197 ? 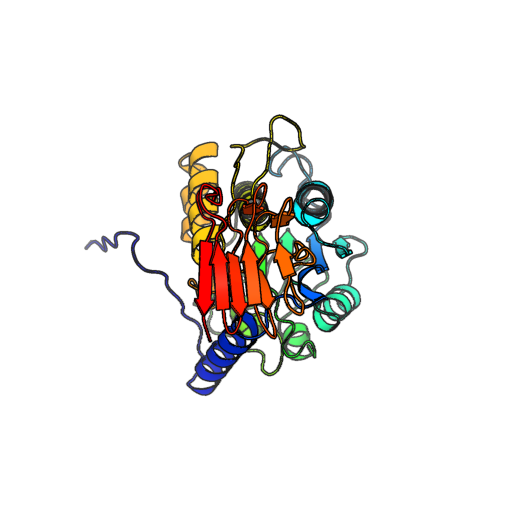-2.227 14.224 1.747 1.00 88.94 197 GLY A CA 1
ATOM 1511 C C . GLY A 1 197 ? -0.703 14.268 1.674 1.00 88.94 197 GLY A C 1
ATOM 1512 O O . GLY A 1 197 ? -0.007 13.604 2.445 1.00 88.94 197 GLY A O 1
ATOM 1513 N N . TYR A 1 198 ? -0.203 15.086 0.755 1.00 94.50 198 TYR A N 1
ATOM 1514 C CA . TYR A 1 198 ? 1.209 15.424 0.616 1.00 94.50 198 TYR A CA 1
ATOM 1515 C C . TYR A 1 198 ? 1.348 16.784 -0.070 1.00 94.50 198 TYR A C 1
ATOM 1517 O O . TYR A 1 198 ? 0.608 17.087 -1.011 1.00 94.50 198 TYR A O 1
ATOM 1525 N N . ASP A 1 199 ? 2.277 17.611 0.412 1.00 95.88 199 ASP A N 1
ATOM 1526 C CA . ASP A 1 199 ? 2.538 18.934 -0.151 1.00 95.88 199 ASP A CA 1
ATOM 1527 C C . ASP A 1 199 ? 3.906 18.994 -0.839 1.00 95.88 199 ASP A C 1
ATOM 1529 O O . ASP A 1 199 ? 4.931 19.197 -0.184 1.00 95.88 199 ASP A O 1
ATOM 1533 N N . TYR A 1 200 ? 3.897 18.882 -2.170 1.00 96.75 200 TYR A N 1
ATOM 1534 C CA . TYR A 1 200 ? 5.081 18.972 -3.032 1.00 96.75 200 TYR A CA 1
ATOM 1535 C C . TYR A 1 200 ? 5.708 20.378 -3.061 1.00 96.75 200 TYR A C 1
ATOM 1537 O O . TYR A 1 200 ? 6.829 20.546 -3.525 1.00 96.75 200 TYR A O 1
ATOM 1545 N N . ALA A 1 201 ? 5.029 21.419 -2.555 1.00 96.00 201 ALA A N 1
ATOM 1546 C CA . ALA A 1 201 ? 5.631 22.751 -2.449 1.00 96.00 201 ALA A CA 1
ATOM 1547 C C . ALA A 1 201 ? 6.625 22.865 -1.280 1.00 96.00 201 ALA A C 1
ATOM 1549 O O . ALA A 1 201 ? 7.477 23.756 -1.278 1.00 96.00 201 ALA A O 1
ATOM 1550 N N . THR A 1 202 ? 6.492 22.002 -0.268 1.00 96.12 202 THR A N 1
ATOM 1551 C CA . THR A 1 202 ? 7.288 22.054 0.967 1.00 96.12 202 THR A CA 1
ATOM 1552 C C . THR A 1 202 ? 8.052 20.766 1.273 1.00 96.12 202 THR A C 1
ATOM 1554 O O . THR A 1 202 ? 8.865 20.762 2.198 1.00 96.12 202 THR A O 1
ATOM 1557 N N . ASN A 1 203 ? 7.850 19.703 0.491 1.00 97.31 203 ASN A N 1
ATOM 1558 C CA . ASN A 1 203 ? 8.507 18.402 0.639 1.00 97.31 203 ASN A CA 1
ATOM 1559 C C . ASN A 1 203 ? 9.108 17.931 -0.704 1.00 97.31 203 ASN A C 1
ATOM 1561 O O . ASN A 1 203 ? 8.777 18.513 -1.734 1.00 97.31 203 ASN A O 1
ATOM 1565 N N . PRO A 1 204 ? 10.002 16.918 -0.710 1.00 97.06 204 PRO A N 1
ATOM 1566 C CA . PRO A 1 204 ? 10.637 16.409 -1.932 1.00 97.06 204 PRO A CA 1
ATOM 1567 C C . PRO A 1 204 ? 9.660 15.881 -2.992 1.00 97.06 204 PRO A C 1
ATOM 1569 O O . PRO A 1 204 ? 8.543 15.478 -2.656 1.00 97.06 204 PRO A O 1
ATOM 1572 N N . GLY A 1 205 ? 10.134 15.842 -4.240 1.00 95.25 205 GLY A N 1
ATOM 1573 C CA . GLY A 1 205 ? 9.386 15.431 -5.432 1.00 95.25 205 GLY A CA 1
ATOM 1574 C C . GLY A 1 205 ? 8.715 16.601 -6.159 1.00 95.25 205 GLY A C 1
ATOM 1575 O O . GLY A 1 205 ? 8.714 17.743 -5.684 1.00 95.25 205 GLY A O 1
ATOM 1576 N N . THR A 1 206 ? 8.110 16.324 -7.307 1.00 94.12 206 THR A N 1
ATOM 1577 C CA . THR A 1 206 ? 7.253 17.248 -8.046 1.00 94.12 206 THR A CA 1
ATOM 1578 C C . THR A 1 206 ? 5.909 16.595 -8.343 1.00 94.12 206 THR A C 1
ATOM 1580 O O . THR A 1 206 ? 5.804 15.399 -8.563 1.00 94.12 206 THR A O 1
ATOM 1583 N N . GLY A 1 207 ? 4.832 17.376 -8.280 1.00 95.25 207 GLY A N 1
ATOM 1584 C CA . GLY A 1 207 ? 3.501 16.812 -8.451 1.00 95.25 207 GLY A CA 1
ATOM 1585 C C . GLY A 1 207 ? 2.382 17.746 -8.023 1.00 95.25 207 GLY A C 1
ATOM 1586 O O . GLY A 1 207 ? 2.569 18.938 -7.760 1.00 95.25 207 GLY A O 1
ATOM 1587 N N . ILE A 1 208 ? 1.178 17.190 -7.964 1.00 96.50 208 ILE A N 1
ATOM 1588 C CA . ILE A 1 208 ? -0.051 17.868 -7.565 1.00 96.50 208 ILE A CA 1
ATOM 1589 C C . ILE A 1 208 ? -0.271 17.621 -6.072 1.00 96.50 208 ILE A C 1
ATOM 1591 O O . ILE A 1 208 ? -0.680 16.531 -5.671 1.00 96.50 208 ILE A O 1
ATOM 1595 N N . SER A 1 209 ? -0.048 18.647 -5.244 1.00 95.88 209 SER A N 1
ATOM 1596 C CA . SER A 1 209 ? -0.290 18.551 -3.799 1.00 95.88 209 SER A CA 1
ATOM 1597 C C . SER A 1 209 ? -1.731 18.131 -3.493 1.00 95.88 209 SER A C 1
ATOM 1599 O O . SER A 1 209 ? -2.697 18.663 -4.052 1.00 95.88 209 SER A O 1
ATOM 1601 N N . THR A 1 210 ? -1.883 17.207 -2.547 1.00 90.12 210 THR A N 1
ATOM 1602 C CA . THR A 1 210 ? -3.178 16.759 -2.030 1.00 90.12 210 THR A CA 1
ATOM 1603 C C . THR A 1 210 ? -3.301 17.133 -0.558 1.00 90.12 210 THR A C 1
ATOM 1605 O O . THR A 1 210 ? -2.373 16.975 0.224 1.00 90.12 210 THR A O 1
ATOM 1608 N N . SER A 1 211 ? -4.465 17.645 -0.163 1.00 83.31 211 SER A N 1
ATOM 1609 C CA . SER A 1 211 ? -4.741 18.063 1.221 1.00 83.31 211 SER A CA 1
ATOM 1610 C C . SER A 1 211 ? -5.535 17.031 2.026 1.00 83.31 211 SER A C 1
ATOM 1612 O O . SER A 1 211 ? -5.954 17.314 3.147 1.00 83.31 211 SER A O 1
ATOM 1614 N N . HIS A 1 212 ? -5.832 15.879 1.421 1.00 78.69 212 HIS A N 1
ATOM 1615 C CA . HIS A 1 212 ? -6.698 14.865 2.001 1.00 78.69 212 HIS A CA 1
ATOM 1616 C C . HIS A 1 212 ? -6.470 13.472 1.400 1.00 78.69 212 HIS A C 1
ATOM 1618 O O . HIS A 1 212 ? -6.204 13.322 0.206 1.00 78.69 212 HIS A O 1
ATOM 1624 N N . GLY A 1 213 ? -6.681 12.442 2.223 1.00 82.94 213 GLY A N 1
ATOM 1625 C CA . GLY A 1 213 ? -6.537 11.041 1.835 1.00 82.94 213 GLY A CA 1
ATOM 1626 C C . GLY A 1 213 ? -7.776 10.377 1.224 1.00 82.94 213 GLY A C 1
ATOM 1627 O O . GLY A 1 213 ? -8.781 11.014 0.875 1.00 82.94 213 GLY A O 1
ATOM 1628 N N . LYS A 1 214 ? -7.698 9.048 1.095 1.00 85.56 214 LYS A N 1
ATOM 1629 C CA . LYS A 1 214 ? -8.802 8.140 0.754 1.00 85.56 214 LYS A CA 1
ATOM 1630 C C . LYS A 1 214 ? -8.737 6.910 1.659 1.00 85.56 214 LYS A C 1
ATOM 1632 O O . LYS A 1 214 ? -7.671 6.371 1.907 1.00 85.56 214 LYS A O 1
ATOM 1637 N N . THR A 1 215 ? -9.899 6.429 2.090 1.00 82.06 215 THR A N 1
ATOM 1638 C CA . THR A 1 215 ? -10.017 5.342 3.078 1.00 82.06 215 THR A CA 1
ATOM 1639 C C . THR A 1 215 ? -10.355 3.984 2.471 1.00 82.06 215 THR A C 1
ATOM 1641 O O . THR A 1 215 ? -10.681 3.052 3.191 1.00 82.06 215 THR A O 1
ATOM 1644 N N . ARG A 1 216 ? -10.341 3.852 1.140 1.00 88.50 216 ARG A N 1
ATOM 1645 C CA . ARG A 1 216 ? -10.619 2.582 0.451 1.00 88.50 216 ARG A CA 1
ATOM 1646 C C . ARG A 1 216 ? -9.582 2.319 -0.618 1.00 88.50 216 ARG A C 1
ATOM 1648 O O . ARG A 1 216 ? -9.286 3.246 -1.374 1.00 88.50 216 ARG A O 1
ATOM 1655 N N . VAL A 1 217 ? -9.096 1.081 -0.746 1.00 92.69 217 VAL A N 1
ATOM 1656 C CA . VAL A 1 217 ? -8.010 0.759 -1.696 1.00 92.69 217 VAL A CA 1
ATOM 1657 C C . VAL A 1 217 ? -8.382 1.151 -3.123 1.00 92.69 217 VAL A C 1
ATOM 1659 O O . VAL A 1 217 ? -7.601 1.798 -3.815 1.00 92.69 217 VAL A O 1
ATOM 1662 N N . GLY A 1 218 ? -9.602 0.831 -3.563 1.00 94.44 218 GLY A N 1
ATOM 1663 C CA . GLY A 1 218 ? -10.060 1.190 -4.904 1.00 94.44 218 GLY A CA 1
ATOM 1664 C C . GLY A 1 218 ? -10.142 2.701 -5.118 1.00 94.44 218 GLY A C 1
ATOM 1665 O O . GLY A 1 218 ? -9.842 3.179 -6.210 1.00 94.44 218 GLY A O 1
ATOM 1666 N N . SER A 1 219 ? -10.498 3.465 -4.081 1.00 91.56 219 SER A N 1
ATOM 1667 C CA . SER A 1 219 ? -10.498 4.928 -4.140 1.00 91.56 219 SER A CA 1
ATOM 1668 C C . SER A 1 219 ? -9.082 5.496 -4.173 1.00 91.56 219 SER A C 1
ATOM 1670 O O . SER A 1 219 ? -8.851 6.434 -4.930 1.00 91.56 219 SER A O 1
ATOM 1672 N N . ILE A 1 220 ? -8.148 4.936 -3.398 1.00 95.06 220 ILE A N 1
ATOM 1673 C CA . ILE A 1 220 ? -6.725 5.304 -3.436 1.00 95.06 220 ILE A CA 1
ATOM 1674 C C . ILE A 1 220 ? -6.191 5.093 -4.856 1.00 95.06 220 ILE A C 1
ATOM 1676 O O . ILE A 1 220 ? -5.781 6.057 -5.496 1.00 95.06 220 ILE A O 1
ATOM 1680 N N . ALA A 1 221 ? -6.306 3.874 -5.393 1.00 96.81 221 ALA A N 1
ATOM 1681 C CA . ALA A 1 221 ? -5.792 3.532 -6.719 1.00 96.81 221 ALA A CA 1
ATOM 1682 C C . ALA A 1 221 ? -6.418 4.392 -7.830 1.00 96.81 221 ALA A C 1
ATOM 1684 O O . ALA A 1 221 ? -5.710 4.973 -8.647 1.00 96.81 221 ALA A O 1
ATOM 1685 N N . PHE A 1 222 ? -7.747 4.538 -7.842 1.00 96.56 222 PHE A N 1
ATOM 1686 C CA . PHE A 1 222 ? -8.428 5.323 -8.873 1.00 96.56 222 PHE A CA 1
ATOM 1687 C C . PHE A 1 222 ? -8.045 6.808 -8.837 1.00 96.56 222 PHE A C 1
ATOM 1689 O O . PHE A 1 222 ? -7.864 7.420 -9.888 1.00 96.56 222 PHE A O 1
ATOM 1696 N N . ASN A 1 223 ? -7.935 7.413 -7.651 1.00 96.31 223 ASN A N 1
ATOM 1697 C CA . ASN A 1 223 ? -7.552 8.822 -7.549 1.00 96.31 223 ASN A CA 1
ATOM 1698 C C . ASN A 1 223 ? -6.069 9.018 -7.880 1.00 96.31 223 ASN A C 1
ATOM 1700 O O . ASN A 1 223 ? -5.759 9.957 -8.607 1.00 96.31 223 ASN A O 1
ATOM 1704 N N . ALA A 1 224 ? -5.190 8.106 -7.455 1.00 97.62 224 ALA A N 1
ATOM 1705 C CA . ALA A 1 224 ? -3.779 8.131 -7.828 1.00 97.62 224 ALA A CA 1
ATOM 1706 C C . ALA A 1 224 ? -3.594 8.074 -9.350 1.00 97.62 224 ALA A C 1
ATOM 1708 O O . ALA A 1 224 ? -2.875 8.892 -9.907 1.00 97.62 224 ALA A O 1
ATOM 1709 N N . PHE A 1 225 ? -4.332 7.207 -10.052 1.00 97.12 225 PHE A N 1
ATOM 1710 C CA . PHE A 1 225 ? -4.300 7.153 -11.518 1.00 97.12 225 PHE A CA 1
ATOM 1711 C C . PHE A 1 225 ? -4.777 8.448 -12.184 1.00 97.12 225 PHE A C 1
ATOM 1713 O O . PHE A 1 225 ? -4.235 8.842 -13.213 1.00 97.12 225 PHE A O 1
ATOM 1720 N N . ASN A 1 226 ? -5.783 9.125 -11.622 1.00 96.69 226 ASN A N 1
ATOM 1721 C CA . ASN A 1 226 ? -6.225 10.413 -12.157 1.00 96.69 226 ASN A CA 1
ATOM 1722 C C . ASN A 1 226 ? -5.186 11.516 -11.928 1.00 96.69 226 ASN A C 1
ATOM 1724 O O . ASN A 1 226 ? -4.995 12.326 -12.826 1.00 96.69 226 ASN A O 1
ATOM 1728 N N . LEU A 1 227 ? -4.523 11.544 -10.768 1.00 96.75 227 LEU A N 1
ATOM 1729 C CA . LEU A 1 227 ? -3.451 12.502 -10.472 1.00 96.75 227 LEU A CA 1
ATOM 1730 C C . LEU A 1 227 ? -2.236 12.261 -11.370 1.00 96.75 227 LEU A C 1
ATOM 1732 O O . LEU A 1 227 ? -1.772 13.183 -12.029 1.00 96.75 227 LEU A O 1
ATOM 1736 N N . GLN A 1 228 ? -1.836 10.999 -11.508 1.00 95.69 228 GLN A N 1
ATOM 1737 C CA . GLN A 1 228 ? -0.796 10.552 -12.425 1.00 95.69 228 GLN A CA 1
ATOM 1738 C C . GLN A 1 228 ? -1.057 11.031 -13.870 1.00 95.69 228 GLN A C 1
ATOM 1740 O O . GLN A 1 228 ? -0.194 11.634 -14.503 1.00 95.69 228 GLN A O 1
ATOM 1745 N N . ILE A 1 229 ? -2.270 10.809 -14.393 1.00 96.06 229 ILE A N 1
ATOM 1746 C CA . ILE A 1 229 ? -2.663 11.271 -15.737 1.00 96.06 229 ILE A CA 1
ATOM 1747 C C . ILE A 1 229 ? -2.771 12.801 -15.801 1.00 96.06 229 ILE A C 1
ATOM 1749 O O . ILE A 1 229 ? -2.494 13.389 -16.844 1.00 96.06 229 ILE A O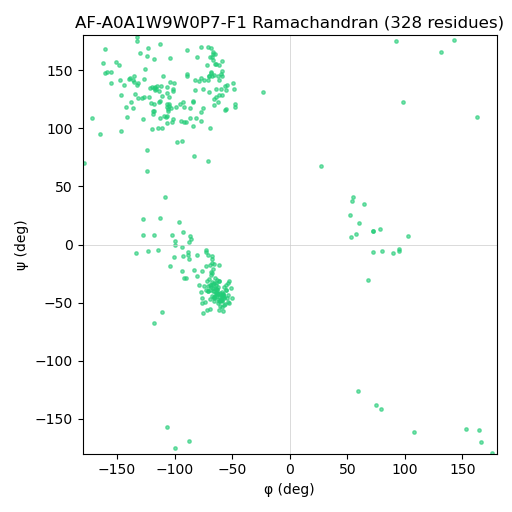 1
ATOM 1753 N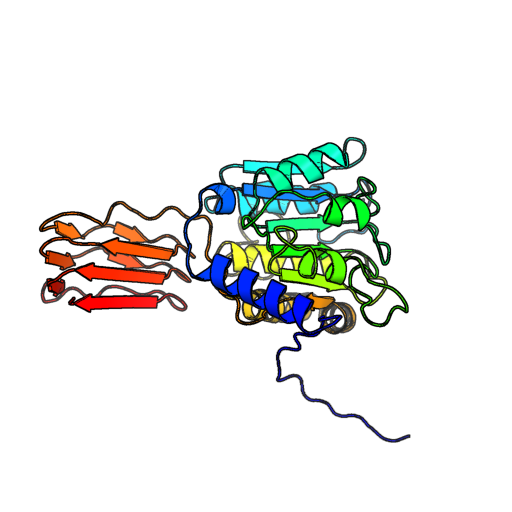 N . ALA A 1 230 ? -3.211 13.461 -14.729 1.00 95.88 230 ALA A N 1
ATOM 1754 C CA . ALA A 1 230 ? -3.333 14.916 -14.698 1.00 95.88 230 ALA A CA 1
ATOM 1755 C C . ALA A 1 230 ? -1.966 15.609 -14.763 1.00 95.88 230 ALA A C 1
ATOM 1757 O O . ALA A 1 230 ? -1.860 16.668 -15.378 1.00 95.88 230 ALA A O 1
ATOM 1758 N N . GLU A 1 231 ? -0.940 15.004 -14.170 1.00 95.12 231 GLU A N 1
ATOM 1759 C CA . GLU A 1 231 ? 0.428 15.510 -14.189 1.00 95.12 231 GLU A CA 1
ATOM 1760 C C . GLU A 1 231 ? 1.125 15.260 -15.536 1.00 95.12 231 GLU A C 1
ATOM 1762 O O . GLU A 1 231 ? 1.636 16.197 -16.145 1.00 95.12 231 GLU A O 1
ATOM 1767 N N . ALA A 1 232 ? 1.093 14.022 -16.043 1.00 92.06 232 ALA A N 1
ATOM 1768 C CA . ALA A 1 232 ? 1.877 13.616 -17.218 1.00 92.06 232 ALA A CA 1
ATOM 1769 C C . ALA A 1 232 ? 1.092 13.572 -18.542 1.00 92.06 232 ALA A C 1
ATOM 1771 O O . ALA A 1 232 ? 1.658 13.425 -19.625 1.00 92.06 232 ALA A O 1
ATOM 1772 N N . GLY A 1 233 ? -0.234 13.689 -18.498 1.00 89.06 233 GLY A N 1
ATOM 1773 C CA . GLY A 1 233 ? -1.086 13.606 -19.678 1.00 89.06 233 GLY A CA 1
ATOM 1774 C C . GLY A 1 233 ? -1.256 12.178 -20.211 1.00 89.06 233 GLY A C 1
ATOM 1775 O O . GLY A 1 233 ? -1.516 11.230 -19.471 1.00 89.06 233 GLY A O 1
ATOM 1776 N N . GLN A 1 234 ? -1.217 12.017 -21.538 1.00 84.81 234 GLN A N 1
ATOM 1777 C CA . GLN A 1 234 ? -1.577 10.746 -22.190 1.00 84.81 234 GLN A CA 1
ATOM 1778 C C . GLN A 1 234 ? -0.535 9.634 -22.016 1.00 84.81 234 GLN A C 1
ATOM 1780 O O . GLN A 1 234 ? -0.886 8.463 -22.193 1.00 84.81 234 GLN A O 1
ATOM 1785 N N . ASP A 1 235 ? 0.699 9.980 -21.653 1.00 80.38 235 ASP A N 1
ATOM 1786 C CA . ASP A 1 235 ? 1.823 9.041 -21.571 1.00 80.38 235 ASP A CA 1
ATOM 1787 C C . ASP A 1 235 ? 1.606 7.975 -20.481 1.00 80.38 235 ASP A C 1
ATOM 1789 O O . ASP A 1 235 ? 1.967 6.807 -20.647 1.00 80.38 235 ASP A O 1
ATOM 1793 N N . ASP A 1 236 ? 0.855 8.326 -19.438 1.00 90.38 236 ASP A N 1
ATOM 1794 C CA . ASP A 1 236 ? 0.617 7.476 -18.270 1.00 90.38 236 ASP A CA 1
ATOM 1795 C C . ASP A 1 236 ? -0.656 6.619 -18.381 1.00 90.38 236 ASP A C 1
ATOM 1797 O O . ASP A 1 236 ? -0.889 5.679 -17.611 1.00 90.38 236 ASP A O 1
ATOM 1801 N N . VAL A 1 237 ? -1.491 6.872 -19.393 1.00 91.25 237 VAL A N 1
ATOM 1802 C CA . VAL A 1 237 ? -2.784 6.191 -19.572 1.00 91.25 237 VAL A CA 1
ATOM 1803 C C . VAL A 1 237 ? -2.617 4.680 -19.771 1.00 91.25 237 VAL A C 1
ATOM 1805 O O . VAL A 1 237 ? -3.494 3.901 -19.397 1.00 91.25 237 VAL A O 1
ATOM 1808 N N . ASN A 1 238 ? -1.516 4.226 -20.371 1.00 90.56 238 ASN A N 1
ATOM 1809 C CA . ASN A 1 238 ? -1.290 2.792 -20.572 1.00 90.56 238 ASN A CA 1
ATOM 1810 C C . ASN A 1 238 ? -0.895 2.077 -19.274 1.00 90.56 238 ASN A C 1
ATOM 1812 O O . ASN A 1 238 ? -1.350 0.953 -19.044 1.00 90.56 238 ASN A O 1
ATOM 1816 N N . THR A 1 239 ? -0.123 2.738 -18.411 1.00 93.00 239 THR A N 1
ATOM 1817 C CA . THR A 1 239 ? 0.249 2.220 -17.088 1.00 93.00 239 THR A CA 1
ATOM 1818 C C . THR A 1 239 ? -1.001 2.030 -16.234 1.00 93.00 239 THR A C 1
ATOM 1820 O O . THR A 1 239 ? -1.266 0.928 -15.759 1.00 93.00 239 THR A O 1
ATOM 1823 N N . THR A 1 240 ? -1.855 3.051 -16.147 1.00 93.06 240 THR A N 1
ATOM 1824 C CA . THR A 1 240 ? -3.090 3.002 -15.339 1.00 93.06 240 THR A CA 1
ATOM 1825 C C . THR A 1 240 ? -4.100 1.957 -15.828 1.00 93.06 240 THR A C 1
ATOM 1827 O O . THR A 1 240 ? -4.781 1.324 -15.027 1.00 93.06 240 THR A O 1
ATOM 1830 N N . LYS A 1 241 ? -4.184 1.702 -17.143 1.00 94.00 241 LYS A N 1
ATOM 1831 C CA . LYS A 1 241 ? -5.054 0.651 -17.714 1.00 94.00 241 LYS A CA 1
ATOM 1832 C C . LYS A 1 241 ? -4.625 -0.769 -17.363 1.00 94.00 241 LYS A C 1
ATOM 1834 O O . LYS A 1 241 ? -5.439 -1.685 -17.466 1.00 94.00 241 LYS A O 1
ATOM 1839 N N . THR A 1 242 ? -3.348 -0.964 -17.058 1.00 95.06 242 THR A N 1
ATOM 1840 C CA . THR A 1 242 ? -2.740 -2.294 -16.933 1.00 95.06 242 THR A CA 1
ATOM 1841 C C . THR A 1 242 ? -2.278 -2.610 -15.518 1.00 95.06 242 THR A C 1
ATOM 1843 O O . THR A 1 242 ? -1.895 -3.751 -15.251 1.00 95.06 242 THR A O 1
ATOM 1846 N N . TRP A 1 243 ? -2.383 -1.647 -14.603 1.00 95.69 243 TRP A N 1
ATOM 1847 C CA . TRP A 1 243 ? -2.134 -1.821 -13.181 1.00 95.69 243 TRP A CA 1
ATOM 1848 C C . TRP A 1 243 ? -3.431 -2.212 -12.465 1.00 95.69 243 TRP A C 1
ATOM 1850 O O . TRP A 1 243 ? -4.359 -1.416 -12.323 1.00 95.69 243 TRP A O 1
ATOM 1860 N N . VAL A 1 244 ? -3.533 -3.486 -12.089 1.00 96.19 244 VAL A N 1
ATOM 1861 C CA . VAL A 1 244 ? -4.793 -4.109 -11.668 1.00 96.19 244 VAL A CA 1
ATOM 1862 C C . VAL A 1 244 ? -4.836 -4.273 -10.159 1.00 96.19 244 VAL A C 1
ATOM 1864 O O . VAL A 1 244 ? -3.843 -4.644 -9.537 1.00 96.19 244 VAL A O 1
ATOM 1867 N N . LEU A 1 245 ? -6.015 -4.018 -9.590 1.00 97.44 245 LEU A N 1
ATOM 1868 C CA . LEU A 1 245 ? -6.308 -4.250 -8.184 1.00 97.44 245 LEU A CA 1
ATOM 1869 C C . LEU A 1 245 ? -6.776 -5.690 -7.959 1.00 97.44 245 LEU A C 1
ATOM 1871 O O . LEU A 1 245 ? -7.821 -6.104 -8.457 1.00 97.44 245 LEU A O 1
ATOM 1875 N N . PHE A 1 246 ? -6.004 -6.428 -7.173 1.00 97.38 246 PHE A N 1
ATOM 1876 C CA . PHE A 1 246 ? -6.306 -7.758 -6.664 1.00 97.38 246 PHE A CA 1
ATOM 1877 C C . PHE A 1 246 ? -6.768 -7.645 -5.212 1.00 97.38 246 PHE A C 1
ATOM 1879 O O . PHE A 1 246 ? -6.107 -6.986 -4.412 1.00 97.38 246 PHE A O 1
ATOM 1886 N N . GLY A 1 247 ? -7.874 -8.302 -4.867 1.00 94.56 247 GLY A N 1
ATOM 1887 C CA . GLY A 1 247 ? -8.544 -8.150 -3.571 1.00 94.56 247 GLY A CA 1
ATOM 1888 C C . GLY A 1 247 ? -9.854 -7.376 -3.700 1.00 94.56 247 GLY A C 1
ATOM 1889 O O . GLY A 1 247 ? -10.415 -7.296 -4.791 1.00 94.56 247 GLY A O 1
ATOM 1890 N N . ASP A 1 248 ? -10.360 -6.834 -2.594 1.00 94.88 248 ASP A N 1
ATOM 1891 C CA . ASP A 1 248 ? -11.612 -6.073 -2.554 1.00 94.88 248 ASP A CA 1
ATOM 1892 C C . ASP A 1 248 ? -11.354 -4.569 -2.750 1.00 94.88 248 ASP A C 1
ATOM 1894 O O . ASP A 1 248 ? -10.694 -3.921 -1.942 1.00 94.88 248 ASP A O 1
ATOM 1898 N N . GLY A 1 249 ? -11.900 -3.981 -3.820 1.00 92.62 249 GLY A N 1
ATOM 1899 C CA . GLY A 1 249 ? -11.756 -2.547 -4.093 1.00 92.62 249 GLY A CA 1
ATOM 1900 C C . GLY A 1 249 ? -12.501 -1.633 -3.117 1.00 92.62 249 GLY A C 1
ATOM 1901 O O . GLY A 1 249 ? -12.201 -0.437 -3.046 1.00 92.62 249 GLY A O 1
ATOM 1902 N N . SER A 1 250 ? -13.456 -2.175 -2.368 1.00 91.25 250 SER A N 1
ATOM 1903 C CA . SER A 1 250 ? -14.174 -1.476 -1.309 1.00 91.25 250 SER A CA 1
ATOM 1904 C C . SER A 1 250 ? -13.496 -1.575 0.057 1.00 91.25 250 SER A C 1
ATOM 1906 O O . SER A 1 250 ? -13.892 -0.804 0.934 1.00 91.25 250 SER A O 1
ATOM 1908 N N . LEU A 1 251 ? -12.452 -2.417 0.187 1.00 91.56 251 LEU A N 1
ATOM 1909 C CA . LEU A 1 251 ? -11.693 -2.630 1.422 1.00 91.56 251 LEU A CA 1
ATOM 1910 C C . LEU A 1 251 ? -11.324 -1.296 2.058 1.00 91.56 251 LEU A C 1
ATOM 1912 O O . LEU A 1 251 ? -10.619 -0.481 1.446 1.00 91.56 251 LEU A O 1
ATOM 1916 N N . GLN A 1 252 ? -11.778 -1.102 3.290 1.00 87.00 252 GLN A N 1
ATOM 1917 C CA . GLN A 1 252 ? -11.481 0.067 4.086 1.00 87.00 252 GLN A CA 1
ATOM 1918 C C . GLN A 1 252 ? -10.060 -0.026 4.646 1.00 87.00 252 GLN A C 1
ATOM 1920 O O . GLN A 1 252 ? -9.779 -0.776 5.578 1.00 87.00 252 GLN A O 1
ATOM 1925 N N . VAL A 1 253 ? -9.161 0.777 4.080 1.00 81.50 253 VAL A N 1
ATOM 1926 C CA . VAL A 1 253 ? -7.809 0.970 4.605 1.00 81.50 253 VAL A CA 1
ATOM 1927 C C . VAL A 1 253 ? -7.848 2.173 5.518 1.00 81.50 253 VAL A C 1
ATOM 1929 O O . VAL A 1 253 ? -8.257 3.264 5.115 1.00 81.50 253 VAL A O 1
ATOM 1932 N N . VAL A 1 254 ? -7.451 1.967 6.758 1.00 67.50 254 VAL A N 1
ATOM 1933 C CA . VAL A 1 254 ? -7.509 2.986 7.795 1.00 67.50 254 VAL A CA 1
ATOM 1934 C C . VAL A 1 254 ? -6.107 3.204 8.331 1.00 67.50 254 VAL A C 1
ATOM 1936 O O . VAL A 1 254 ? -5.318 2.274 8.466 1.00 67.50 254 VAL A O 1
ATOM 1939 N N . GLY A 1 255 ? -5.759 4.477 8.472 1.00 62.16 255 GLY A N 1
ATOM 1940 C CA . GLY A 1 255 ? -4.401 4.956 8.656 1.00 62.16 255 GLY A CA 1
ATOM 1941 C C . GLY A 1 255 ? -3.780 4.526 9.980 1.00 62.16 255 GLY A C 1
ATOM 1942 O O . GLY A 1 255 ? -4.453 4.125 10.926 1.00 62.16 255 GLY A O 1
ATOM 1943 N N . ALA A 1 256 ? -2.457 4.660 10.042 1.00 60.50 256 ALA A N 1
ATOM 1944 C CA . ALA A 1 256 ? -1.623 4.329 11.197 1.00 60.50 256 ALA A CA 1
ATOM 1945 C C . ALA A 1 256 ? -1.756 5.322 12.370 1.00 60.50 256 ALA A C 1
ATOM 1947 O O . ALA A 1 256 ? -1.152 5.123 13.430 1.00 60.50 256 ALA A O 1
ATOM 1948 N N . SER A 1 257 ? -2.494 6.417 12.174 1.00 68.44 257 SER A N 1
ATOM 1949 C CA . SER A 1 257 ? -2.589 7.508 13.136 1.00 68.44 257 SER A CA 1
ATOM 1950 C C . SER A 1 257 ? -3.248 7.042 14.440 1.00 68.44 257 SER A C 1
ATOM 1952 O O . SER A 1 257 ? -4.346 6.478 14.406 1.00 68.44 257 SER A O 1
ATOM 1954 N N . PRO A 1 258 ? -2.608 7.269 15.602 1.00 67.50 258 PRO A N 1
ATOM 1955 C CA . PRO A 1 258 ? -3.133 6.807 16.876 1.00 67.50 258 PRO A CA 1
ATOM 1956 C C . PRO A 1 258 ? -4.435 7.524 17.218 1.00 67.50 258 PRO A C 1
ATOM 1958 O O . PRO A 1 258 ? -4.608 8.714 16.949 1.00 67.50 258 PRO A O 1
ATOM 1961 N N . CYS A 1 259 ? -5.331 6.802 17.883 1.00 76.56 259 CYS A N 1
ATOM 1962 C CA . CYS A 1 259 ? -6.515 7.420 18.446 1.00 76.56 259 CYS A CA 1
ATOM 1963 C C . CYS A 1 259 ? -6.165 8.213 19.705 1.00 76.56 259 CYS A C 1
ATOM 1965 O O . CYS A 1 259 ? -5.449 7.695 20.567 1.00 76.56 259 CYS A O 1
ATOM 1967 N N . PRO A 1 260 ? -6.676 9.447 19.842 1.00 80.62 260 PRO A N 1
ATOM 1968 C CA . PRO A 1 260 ? -6.556 10.184 21.088 1.00 80.62 260 PRO A CA 1
ATOM 1969 C C . PRO A 1 260 ? -7.315 9.457 22.206 1.00 80.62 260 PRO A C 1
ATOM 1971 O O . PRO A 1 260 ? -8.270 8.717 21.951 1.00 80.62 260 PRO A O 1
ATOM 1974 N N . ASP A 1 261 ? -6.917 9.687 23.460 1.00 83.62 261 ASP A N 1
ATOM 1975 C CA . ASP A 1 261 ? -7.662 9.164 24.606 1.00 83.62 261 ASP A CA 1
ATOM 1976 C C . ASP A 1 261 ? -9.019 9.872 24.735 1.00 83.62 261 AS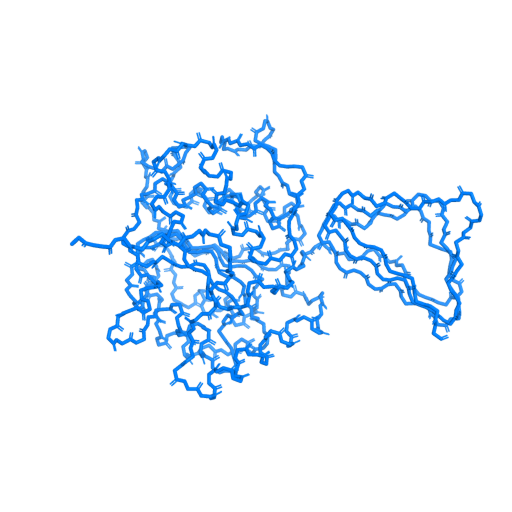P A C 1
ATOM 1978 O O . ASP A 1 261 ? -9.129 10.993 25.238 1.00 83.62 261 ASP A O 1
ATOM 1982 N N . CYS A 1 262 ? -10.059 9.195 24.260 1.00 83.75 262 CYS A N 1
ATOM 1983 C CA . CYS A 1 262 ? -11.434 9.683 24.245 1.00 83.75 262 CYS A CA 1
ATOM 1984 C C . CYS A 1 262 ? -12.436 8.705 24.886 1.00 83.75 262 CYS A C 1
ATOM 1986 O O . CYS A 1 262 ? -13.643 8.926 24.789 1.00 83.75 262 CYS A O 1
ATOM 1988 N N . SER A 1 263 ? -11.964 7.627 25.526 1.00 85.50 263 SER A N 1
ATOM 1989 C CA . SER A 1 263 ? -12.811 6.607 26.171 1.00 85.50 263 SER A CA 1
ATOM 1990 C C . SER A 1 263 ? -12.825 6.763 27.702 1.00 85.50 263 SER A C 1
ATOM 1992 O O . SER A 1 263 ? -11.948 7.413 28.275 1.00 85.50 263 SER A O 1
ATOM 1994 N N . GLY A 1 264 ? -13.826 6.187 28.378 1.00 82.12 264 GLY A N 1
ATOM 1995 C CA . GLY A 1 264 ? -13.916 6.170 29.849 1.00 82.12 264 GLY A CA 1
ATOM 1996 C C . GLY A 1 264 ? -15.330 6.320 30.423 1.00 82.12 264 GLY A C 1
ATOM 1997 O O . GLY A 1 264 ? -16.300 6.510 29.692 1.00 82.12 264 GLY A O 1
ATOM 1998 N N . ASP A 1 265 ? -15.448 6.231 31.748 1.00 79.12 265 ASP A N 1
ATOM 1999 C CA . ASP A 1 265 ? -16.700 6.464 32.483 1.00 79.12 265 ASP A CA 1
ATOM 2000 C C . ASP A 1 265 ? -17.018 7.962 32.546 1.00 79.12 265 ASP A C 1
ATOM 2002 O O . ASP A 1 265 ? -16.107 8.769 32.705 1.00 79.12 265 ASP A O 1
ATOM 2006 N N . GLU A 1 266 ? -18.306 8.309 32.425 1.00 75.50 266 GLU A N 1
ATOM 2007 C CA . GLU A 1 266 ? -18.869 9.672 32.524 1.00 75.50 266 GLU A CA 1
ATOM 2008 C C . GLU A 1 266 ? -17.895 10.808 32.131 1.00 75.50 266 GLU A C 1
ATOM 2010 O O . GLU A 1 266 ? -17.441 11.597 32.961 1.00 75.50 266 GLU A O 1
ATOM 2015 N N . ARG A 1 267 ? -17.538 10.870 30.838 1.00 85.81 267 ARG A N 1
ATOM 2016 C CA . ARG A 1 267 ? -16.421 11.696 30.343 1.00 85.81 267 ARG A CA 1
ATOM 2017 C C . ARG A 1 267 ? -16.877 12.865 29.471 1.00 85.81 267 ARG A C 1
ATOM 2019 O O . ARG A 1 267 ? -17.693 12.691 28.566 1.00 85.81 267 ARG A O 1
ATOM 2026 N N . LEU A 1 268 ? -16.281 14.040 29.695 1.00 89.31 268 LEU A N 1
ATOM 2027 C CA . LEU A 1 268 ? -16.293 15.161 28.751 1.00 89.31 268 LEU A CA 1
ATOM 2028 C C . LEU A 1 268 ? -15.163 14.972 27.726 1.00 89.31 268 LEU A C 1
ATOM 2030 O O . LEU A 1 268 ? -14.000 14.821 28.098 1.00 89.31 268 LEU A O 1
ATOM 2034 N N . VAL A 1 269 ? -15.509 14.954 26.443 1.00 89.50 269 VAL A N 1
ATOM 2035 C CA . VAL A 1 269 ? -14.574 14.882 25.317 1.00 89.50 269 VAL A CA 1
ATOM 2036 C C . VAL A 1 269 ? -14.539 16.257 24.666 1.00 89.50 269 VAL A C 1
ATOM 2038 O O . VAL A 1 269 ? -15.523 16.677 24.069 1.00 89.50 269 VAL A O 1
ATOM 2041 N N . GLU A 1 270 ? -13.426 16.965 24.790 1.00 90.25 270 GLU A N 1
ATOM 2042 C CA . GLU A 1 270 ? -13.235 18.309 24.241 1.00 90.25 270 GLU A CA 1
ATOM 2043 C C . GLU A 1 270 ? -11.757 18.536 23.918 1.00 90.25 270 GLU A C 1
ATOM 2045 O O . GLU A 1 270 ? -10.894 17.867 24.484 1.00 90.25 270 GLU A O 1
ATOM 2050 N N . ASN A 1 271 ? -11.461 19.475 23.017 1.00 86.94 271 ASN A N 1
ATOM 2051 C CA . ASN A 1 271 ? -10.097 19.860 22.631 1.00 86.94 271 ASN A CA 1
ATOM 2052 C C . ASN A 1 271 ? -9.231 18.678 22.159 1.00 86.94 271 ASN A C 1
ATOM 2054 O O . ASN A 1 271 ? -8.051 18.573 22.495 1.00 86.94 271 ASN A O 1
ATOM 2058 N N . ILE A 1 272 ? -9.834 17.775 21.383 1.00 87.38 272 ILE A N 1
ATOM 2059 C CA . ILE A 1 272 ? -9.183 16.585 20.836 1.00 87.38 272 ILE A CA 1
ATOM 2060 C C . ILE A 1 272 ? -9.184 16.649 19.311 1.00 87.38 272 ILE A C 1
ATOM 2062 O O . ILE A 1 272 ? -10.220 16.885 18.692 1.00 87.38 272 ILE A O 1
ATOM 2066 N N . THR A 1 273 ? -8.043 16.329 18.707 1.00 85.38 273 THR A N 1
ATOM 2067 C CA . THR A 1 273 ? -7.925 16.154 17.258 1.00 85.38 273 THR A CA 1
ATOM 2068 C C . THR A 1 273 ? -7.798 14.675 16.915 1.00 85.38 273 THR A C 1
ATOM 2070 O O . THR A 1 273 ? -6.811 14.027 17.269 1.00 85.38 273 THR A O 1
ATOM 2073 N N . PHE A 1 274 ? -8.782 14.150 16.192 1.00 85.19 274 PHE A N 1
ATOM 2074 C CA . PHE A 1 274 ? -8.685 12.865 15.511 1.00 85.19 274 PHE A CA 1
ATOM 2075 C C . PHE A 1 274 ? -7.937 13.084 14.205 1.00 85.19 274 PHE A C 1
ATOM 2077 O O . PHE A 1 274 ? -8.452 13.728 13.291 1.00 85.19 274 PHE A O 1
ATOM 2084 N N . GLN A 1 275 ? -6.705 12.582 14.175 1.00 78.44 275 GLN A N 1
ATOM 2085 C CA . GLN A 1 275 ? -5.764 12.770 13.077 1.00 78.44 275 GLN A CA 1
ATOM 2086 C C . GLN A 1 275 ? -6.295 12.179 11.770 1.00 78.44 275 GLN A C 1
ATOM 2088 O O . GLN A 1 275 ? -7.073 11.216 11.795 1.00 78.44 275 GLN A O 1
ATOM 2093 N N . ALA A 1 276 ? -5.838 12.712 10.639 1.00 72.31 276 ALA A N 1
ATOM 2094 C CA . ALA A 1 276 ? -6.216 12.242 9.316 1.00 72.31 276 ALA A CA 1
ATOM 2095 C C . ALA A 1 276 ? -6.069 10.717 9.199 1.00 72.31 276 ALA A C 1
ATOM 2097 O O . ALA A 1 276 ? -5.130 10.106 9.725 1.00 72.31 276 ALA A O 1
ATOM 2098 N N . ASN A 1 277 ? -7.051 10.100 8.541 1.00 66.88 277 ASN A N 1
ATOM 2099 C CA . ASN A 1 277 ? -7.170 8.652 8.346 1.00 66.88 277 ASN A CA 1
ATOM 2100 C C . ASN A 1 277 ? -7.204 7.789 9.628 1.00 66.88 277 ASN A C 1
ATOM 2102 O O . ASN A 1 277 ? -7.170 6.567 9.517 1.00 66.88 277 ASN A O 1
ATOM 2106 N N . SER A 1 278 ? -7.316 8.354 10.836 1.00 74.19 278 SER A N 1
ATOM 2107 C CA . SER A 1 278 ? -7.508 7.552 12.058 1.00 74.19 278 SER A CA 1
ATOM 2108 C C . SER A 1 278 ? -8.885 6.874 12.083 1.00 74.19 278 SER A C 1
ATOM 2110 O O . SER A 1 278 ? -9.862 7.412 11.562 1.00 74.19 278 SER A O 1
ATOM 2112 N N . THR A 1 279 ? -8.997 5.686 12.686 1.00 77.94 279 THR A N 1
ATOM 2113 C CA . THR A 1 279 ? -10.301 5.044 12.945 1.00 77.94 279 THR A CA 1
ATOM 2114 C C . THR A 1 279 ? -10.503 4.827 14.420 1.00 77.94 279 THR A C 1
ATOM 2116 O O . THR A 1 279 ? -10.013 3.868 14.999 1.00 77.94 279 THR A O 1
ATOM 2119 N N . CYS A 1 280 ? -11.251 5.716 15.051 1.00 81.50 280 CYS A N 1
ATOM 2120 C CA . CYS A 1 280 ? -11.327 5.769 16.497 1.00 81.50 280 CYS A CA 1
ATOM 2121 C C . CYS A 1 280 ? -12.705 5.403 16.996 1.00 81.50 280 CYS A C 1
ATOM 2123 O O . CYS A 1 280 ? -13.714 5.909 16.519 1.00 81.50 280 CYS A O 1
ATOM 2125 N N . THR A 1 281 ? -12.743 4.524 17.992 1.00 87.44 281 THR A N 1
ATOM 2126 C CA . THR A 1 281 ? -13.963 4.254 18.745 1.00 87.44 281 THR A CA 1
ATOM 2127 C C . THR A 1 281 ? -13.774 4.749 20.168 1.00 87.44 281 THR A C 1
ATOM 2129 O O . THR A 1 281 ? -13.031 4.160 20.949 1.00 87.44 281 THR A O 1
ATOM 2132 N N . CYS A 1 282 ? -14.466 5.831 20.501 1.00 88.94 282 CYS A N 1
ATOM 2133 C CA . CYS A 1 282 ? -14.542 6.382 21.843 1.00 88.94 282 CYS A CA 1
ATOM 2134 C C . CYS A 1 282 ? -15.680 5.675 22.580 1.00 88.94 282 CYS A C 1
ATOM 2136 O O . CYS A 1 282 ? -16.851 5.870 22.246 1.00 88.94 282 CYS A O 1
ATOM 2138 N N . THR A 1 283 ? -15.347 4.815 23.543 1.00 90.75 283 THR A N 1
ATOM 2139 C CA . THR A 1 283 ? -16.339 4.026 24.285 1.00 90.75 283 THR A CA 1
ATOM 2140 C C . THR A 1 283 ? -16.531 4.583 25.688 1.00 90.75 283 THR A C 1
ATOM 2142 O O . THR A 1 283 ? -15.590 4.639 26.479 1.00 90.75 283 THR A O 1
ATOM 2145 N N . GLY A 1 284 ? -17.768 4.970 25.988 1.00 89.62 284 GLY A N 1
ATOM 2146 C CA . GLY A 1 284 ? -18.235 5.320 27.316 1.00 89.62 284 GLY A CA 1
ATOM 2147 C C . GLY A 1 284 ? -19.009 4.179 27.959 1.00 89.62 284 GLY A C 1
ATOM 2148 O O . GLY A 1 284 ? -19.811 3.504 27.317 1.00 89.62 284 GLY A O 1
ATOM 2149 N N . THR A 1 285 ? -18.771 3.981 29.245 1.00 88.12 285 THR A N 1
ATOM 2150 C CA . THR A 1 285 ? -19.402 2.928 30.050 1.00 88.12 285 THR A CA 1
ATOM 2151 C C . THR A 1 285 ? -20.708 3.417 30.702 1.00 88.12 285 THR A C 1
ATOM 2153 O O . THR A 1 285 ? -21.662 2.650 30.816 1.00 88.12 285 THR A O 1
ATOM 2156 N N . THR A 1 286 ? -20.805 4.727 30.980 1.00 90.50 286 THR A N 1
ATOM 2157 C CA . THR A 1 286 ? -22.012 5.394 31.514 1.00 90.50 286 THR A CA 1
ATOM 2158 C C . THR A 1 286 ? -22.544 6.455 30.551 1.00 90.50 286 THR A C 1
ATOM 2160 O O . THR A 1 286 ? -23.612 6.296 29.962 1.00 90.50 286 THR A O 1
ATOM 2163 N N . SER A 1 287 ? -21.795 7.543 30.352 1.00 90.06 287 SER A N 1
ATOM 2164 C CA . SER A 1 287 ? -22.126 8.573 29.370 1.00 90.06 287 SER A CA 1
ATOM 2165 C C . SER A 1 287 ? -20.873 9.222 28.781 1.00 90.06 287 SER A C 1
ATOM 2167 O O . SER A 1 287 ? -19.815 9.238 29.410 1.00 90.06 287 SER A O 1
ATOM 2169 N N . LEU A 1 288 ? -20.996 9.746 27.563 1.00 92.75 288 LEU A N 1
ATOM 2170 C CA . LEU A 1 288 ? -20.027 10.653 26.951 1.00 92.75 288 LEU A CA 1
ATOM 2171 C C . LEU A 1 288 ? -20.718 11.990 26.704 1.00 92.75 288 LEU A C 1
ATOM 2173 O O . LEU A 1 288 ? -21.820 12.030 26.161 1.00 92.75 288 LEU A O 1
ATOM 2177 N N . THR A 1 289 ? -20.072 13.089 27.069 1.00 92.06 289 THR A N 1
ATOM 2178 C CA . THR A 1 289 ? -20.492 14.437 26.678 1.00 92.06 289 THR A CA 1
ATOM 2179 C C . THR A 1 289 ? -19.442 15.003 25.739 1.00 92.06 289 THR A C 1
ATOM 2181 O O . THR A 1 289 ? -18.269 15.043 26.078 1.00 92.06 289 THR A O 1
ATOM 2184 N N . LEU A 1 290 ? -19.845 15.411 24.545 1.00 91.81 290 LEU A N 1
ATOM 2185 C CA . LEU A 1 290 ? -18.963 15.933 23.514 1.00 91.81 290 LEU A CA 1
ATOM 2186 C C . LEU A 1 290 ? -19.020 17.470 23.531 1.00 91.81 290 LEU A C 1
ATOM 2188 O O . LEU A 1 290 ? -20.092 18.050 23.345 1.00 91.81 290 LEU A O 1
ATOM 2192 N N . GLY A 1 291 ? -17.885 18.108 23.803 1.00 87.19 291 GLY A N 1
ATOM 2193 C CA . GLY A 1 291 ? -17.718 19.550 23.986 1.00 87.19 291 GLY A CA 1
ATOM 2194 C C . GLY A 1 291 ? -17.013 20.251 22.822 1.00 87.19 291 GLY A C 1
ATOM 2195 O O . GLY A 1 291 ? -17.024 19.785 21.681 1.00 87.19 291 GLY A O 1
ATOM 2196 N N . GLU A 1 292 ? -16.427 21.413 23.112 1.00 88.19 292 GLU A N 1
ATOM 2197 C CA . GLU A 1 292 ? -15.750 22.259 22.125 1.00 88.19 292 GLU A CA 1
ATOM 2198 C C . GLU A 1 292 ? -14.442 21.635 21.614 1.00 88.19 292 GLU A C 1
ATOM 2200 O O . GLU A 1 292 ? -13.861 20.750 22.237 1.00 88.19 292 GLU A O 1
ATOM 2205 N N . GLY A 1 293 ? -13.947 22.106 20.468 1.00 83.44 293 GLY A N 1
ATOM 2206 C CA . GLY A 1 293 ? -12.566 21.842 20.055 1.00 83.44 293 GLY A CA 1
ATOM 2207 C C . GLY A 1 293 ? -12.292 20.411 19.595 1.00 83.44 293 GLY A C 1
ATOM 2208 O O . GLY A 1 293 ? -11.134 20.048 19.423 1.00 83.44 293 GLY A O 1
ATOM 2209 N N . ILE A 1 294 ? -13.329 19.596 19.380 1.00 88.62 294 ILE A N 1
ATOM 2210 C CA . ILE A 1 294 ? -13.180 18.314 18.692 1.00 88.62 294 ILE A CA 1
ATOM 2211 C C . ILE A 1 294 ? -13.015 18.570 17.188 1.00 88.62 294 ILE A C 1
ATOM 2213 O O . ILE A 1 294 ? -13.919 19.083 16.516 1.00 88.62 294 ILE A O 1
ATOM 2217 N N . VAL A 1 295 ? -11.858 18.178 16.665 1.00 84.88 295 VAL A N 1
ATOM 2218 C CA . VAL A 1 295 ? -11.513 18.231 15.243 1.00 84.88 295 VAL A CA 1
ATOM 2219 C C . VAL A 1 295 ? -11.430 16.806 14.721 1.00 84.88 295 VAL A C 1
ATOM 2221 O O . VAL A 1 295 ? -10.736 15.971 15.297 1.00 84.88 295 VAL A O 1
ATOM 2224 N N . VAL A 1 296 ? -12.143 16.523 13.633 1.00 85.06 296 VAL A N 1
ATOM 2225 C CA . VAL A 1 296 ? -12.045 15.247 12.922 1.00 85.06 296 VAL A CA 1
ATOM 2226 C C . VAL A 1 296 ? -11.455 15.549 11.557 1.00 85.06 296 VAL A C 1
ATOM 2228 O O . VAL A 1 296 ? -12.137 16.083 10.679 1.00 85.06 296 VAL A O 1
ATOM 2231 N N . GLU A 1 297 ? -10.155 15.299 11.431 1.00 79.75 297 GLU A N 1
ATOM 2232 C CA . GLU A 1 297 ? -9.404 15.596 10.219 1.00 79.75 297 GLU A CA 1
ATOM 2233 C C . GLU A 1 297 ? -9.853 14.713 9.053 1.00 79.75 297 GLU A C 1
ATOM 2235 O O . GLU A 1 297 ? -10.565 13.718 9.211 1.00 79.75 297 GLU A O 1
ATOM 2240 N N . SER A 1 298 ? -9.452 15.105 7.848 1.00 73.06 298 SER A N 1
ATOM 2241 C CA . SER A 1 298 ? -9.890 14.446 6.625 1.00 73.06 298 SER A CA 1
ATOM 2242 C C . SER A 1 298 ? -9.622 12.937 6.646 1.00 73.06 298 SER A C 1
ATOM 2244 O O . SER A 1 298 ? -8.546 12.479 7.025 1.00 73.06 298 SER A O 1
ATOM 2246 N N . GLY A 1 299 ? -10.598 12.151 6.190 1.00 67.88 299 GLY A N 1
ATOM 2247 C CA . GLY A 1 299 ? -10.484 10.693 6.119 1.00 67.88 299 GLY A CA 1
ATOM 2248 C C . GLY A 1 299 ? -10.534 9.984 7.475 1.00 67.88 299 GLY A C 1
ATOM 2249 O O . GLY A 1 299 ? -10.600 8.757 7.502 1.00 67.88 299 GLY A O 1
ATOM 2250 N N . ALA A 1 300 ? -10.544 10.708 8.599 1.00 77.62 300 ALA A N 1
ATOM 2251 C CA . ALA A 1 300 ? -10.731 10.097 9.905 1.00 77.62 300 ALA A CA 1
ATOM 2252 C C . ALA A 1 300 ? -12.177 9.601 10.074 1.00 77.62 300 ALA A C 1
ATOM 2254 O O . ALA A 1 300 ? -13.139 10.245 9.644 1.00 77.62 300 ALA A O 1
ATOM 2255 N N . SER A 1 301 ? -12.333 8.449 10.717 1.00 78.25 301 SER A N 1
ATOM 2256 C CA . SER A 1 301 ? -13.616 7.844 11.064 1.00 78.25 301 SER A CA 1
ATOM 2257 C C . SER A 1 301 ? -13.717 7.719 12.576 1.00 78.25 301 SER A C 1
ATOM 2259 O O . SER A 1 301 ? -12.962 6.967 13.188 1.00 78.25 301 SER A O 1
ATOM 2261 N N . VAL A 1 302 ? -14.648 8.440 13.197 1.00 86.50 302 VAL A N 1
ATOM 2262 C CA . VAL A 1 302 ? -14.789 8.465 14.658 1.00 86.50 302 VAL A CA 1
ATOM 2263 C C . VAL A 1 302 ? -16.174 7.989 15.062 1.00 86.50 302 VAL A C 1
ATOM 2265 O O . VAL A 1 302 ? -17.181 8.573 14.676 1.00 86.50 302 VAL A O 1
ATOM 2268 N N . THR A 1 303 ? -16.233 6.938 15.873 1.00 89.44 303 THR A N 1
ATOM 2269 C CA . THR A 1 303 ? -17.460 6.462 16.513 1.00 89.44 303 THR A CA 1
ATOM 2270 C C . THR A 1 303 ? -17.433 6.811 17.995 1.00 89.44 303 THR A C 1
ATOM 2272 O O . THR A 1 303 ? -16.591 6.312 18.738 1.00 89.44 303 THR A O 1
ATOM 2275 N N . PHE A 1 304 ? -18.388 7.614 18.452 1.00 91.31 304 PHE A N 1
ATOM 2276 C CA . PHE A 1 304 ? -18.664 7.815 19.873 1.00 91.31 304 PHE A CA 1
ATOM 2277 C C . PHE A 1 304 ? -19.792 6.878 20.291 1.00 91.31 304 PHE A C 1
ATOM 2279 O O . PHE A 1 304 ? -20.889 6.948 19.736 1.00 91.31 304 PHE A O 1
ATOM 2286 N N . GLN A 1 305 ? -19.547 5.997 21.259 1.00 93.50 305 GLN A N 1
ATOM 2287 C CA . GLN A 1 305 ? -20.551 5.043 21.730 1.00 93.50 305 GLN A CA 1
ATOM 2288 C C . GLN A 1 305 ? -20.609 4.978 23.256 1.00 93.50 305 GLN A C 1
ATOM 2290 O O . GLN A 1 305 ? -19.587 4.789 23.904 1.00 93.50 305 GLN A O 1
ATOM 2295 N N . ALA A 1 306 ? -21.799 5.103 23.836 1.00 91.81 306 ALA A N 1
ATOM 2296 C CA . ALA A 1 306 ? -22.057 4.957 25.274 1.00 91.81 306 ALA A CA 1
ATOM 2297 C C . ALA A 1 306 ? -23.553 4.682 25.508 1.00 91.81 306 ALA A C 1
ATOM 2299 O O . ALA A 1 306 ? -24.334 4.898 24.579 1.00 91.81 306 ALA A O 1
ATOM 2300 N N . PRO A 1 307 ? -23.997 4.282 26.718 1.00 93.81 307 PRO A N 1
ATOM 2301 C CA . PRO A 1 307 ? -25.429 4.261 27.033 1.00 93.81 307 PRO A CA 1
ATOM 2302 C C . PRO A 1 307 ? -26.114 5.609 26.771 1.00 93.81 307 PRO A C 1
ATOM 2304 O O . PRO A 1 307 ? -27.261 5.683 26.335 1.00 93.81 307 PRO A O 1
ATOM 2307 N N . LEU A 1 308 ? -25.376 6.704 26.980 1.00 91.75 308 LEU A N 1
ATOM 2308 C CA . LEU A 1 308 ? -25.813 8.040 26.608 1.00 91.75 308 LEU A CA 1
ATOM 2309 C C . LEU A 1 308 ? -24.654 8.885 26.076 1.00 91.75 308 LEU A C 1
ATOM 2311 O O . LEU A 1 308 ? -23.720 9.196 26.808 1.00 91.75 308 LEU A O 1
ATOM 2315 N N . VAL A 1 309 ? -24.743 9.317 24.823 1.00 91.12 309 VAL A N 1
ATOM 2316 C CA . VAL A 1 309 ? -23.851 10.303 24.211 1.00 91.12 309 VAL A CA 1
ATOM 2317 C C . VAL A 1 309 ? -24.608 11.620 24.051 1.00 91.12 309 VAL A C 1
ATOM 2319 O O . VAL A 1 309 ? -25.654 11.685 23.403 1.00 91.12 309 VAL A O 1
ATOM 2322 N N . ARG A 1 310 ? -24.090 12.687 24.661 1.00 91.00 310 ARG A N 1
ATOM 2323 C CA . ARG A 1 310 ? -24.623 14.051 24.580 1.00 91.00 310 ARG A CA 1
ATOM 2324 C C . ARG A 1 310 ? -23.673 14.926 23.780 1.00 91.00 310 ARG A C 1
ATOM 2326 O O . ARG A 1 310 ? -22.464 14.793 23.910 1.00 91.00 310 ARG A O 1
ATOM 2333 N N . VAL A 1 311 ? -24.217 15.861 23.014 1.00 88.56 311 VAL A N 1
ATOM 2334 C CA . VAL A 1 311 ? -23.451 16.967 22.426 1.00 88.56 311 VAL A CA 1
ATOM 2335 C C . VAL A 1 311 ? -23.791 18.221 23.217 1.00 88.56 311 VAL A C 1
ATOM 2337 O O . VAL A 1 311 ? -24.973 18.521 23.412 1.00 88.56 311 VAL A O 1
ATOM 2340 N N . THR A 1 312 ? -22.780 18.924 23.718 1.00 86.38 312 THR A N 1
ATOM 2341 C CA . THR A 1 312 ? -22.983 20.162 24.471 1.00 86.38 312 THR A CA 1
ATOM 2342 C C . THR A 1 312 ? -23.661 21.198 23.557 1.00 86.38 312 THR A C 1
ATOM 2344 O O . THR A 1 312 ? -23.193 21.421 22.438 1.00 86.38 312 THR A O 1
ATOM 2347 N N . PRO A 1 313 ? -24.778 21.826 23.979 1.00 81.06 313 PRO A N 1
ATOM 2348 C CA . PRO A 1 313 ? -25.519 22.760 23.133 1.00 81.06 313 PRO A CA 1
ATOM 2349 C C . PRO A 1 313 ? -24.640 23.895 22.598 1.00 81.06 313 PRO A C 1
ATOM 2351 O O . PRO A 1 313 ? -23.909 24.522 23.358 1.00 81.06 313 PRO A O 1
ATOM 2354 N N . GLY A 1 314 ? -24.742 24.178 21.297 1.00 71.25 314 GLY A N 1
ATOM 2355 C CA . GLY A 1 314 ? -23.956 25.225 20.630 1.00 71.25 314 GLY A CA 1
ATOM 2356 C C . GLY A 1 314 ? -22.614 24.758 20.061 1.00 71.25 314 GLY A C 1
ATOM 2357 O O . GLY A 1 314 ? -21.998 25.508 19.305 1.00 71.25 314 GLY A O 1
ATOM 2358 N N . TYR A 1 315 ? -22.196 23.521 20.338 1.00 70.06 315 TYR A N 1
ATOM 2359 C CA . TYR A 1 315 ? -20.970 22.949 19.792 1.00 70.06 315 TYR A CA 1
ATOM 2360 C C . TYR A 1 315 ? -21.275 21.967 18.665 1.00 70.06 315 TYR A C 1
ATOM 2362 O O . TYR A 1 315 ? -21.917 20.940 18.867 1.00 70.06 315 TYR A O 1
ATOM 2370 N N . ASN A 1 316 ? -20.790 22.293 17.468 1.00 64.19 316 ASN A N 1
ATOM 2371 C CA . ASN A 1 316 ? -20.766 21.383 16.331 1.00 64.19 316 ASN A CA 1
ATOM 2372 C C . ASN A 1 316 ? -19.323 20.932 16.106 1.00 64.19 316 ASN A C 1
ATOM 2374 O O . ASN A 1 316 ? -18.423 21.769 15.998 1.00 64.19 316 ASN A O 1
ATOM 2378 N N . PHE A 1 317 ? -19.109 19.622 15.984 1.00 67.75 317 PHE A N 1
ATOM 2379 C CA . PHE A 1 317 ? -17.856 19.091 15.446 1.00 67.75 317 PHE A CA 1
ATOM 2380 C C . PHE A 1 317 ? -17.665 19.637 14.036 1.00 67.75 317 PHE A C 1
ATOM 2382 O O . PHE A 1 317 ? -18.638 19.808 13.299 1.00 67.75 317 PHE A O 1
ATOM 2389 N N . LYS A 1 318 ? -16.420 19.907 13.654 1.00 64.38 318 LYS A N 1
ATOM 2390 C CA . LYS A 1 318 ? -16.079 20.243 12.271 1.00 64.38 318 LYS A CA 1
ATOM 2391 C C . LYS A 1 318 ? -15.554 18.979 11.587 1.00 64.38 318 LYS A C 1
ATOM 2393 O O . LYS A 1 318 ? -14.345 18.757 11.642 1.00 64.38 318 LYS A O 1
ATOM 2398 N N . PRO A 1 319 ? -16.417 18.132 10.990 1.00 64.00 319 PRO A N 1
ATOM 2399 C CA . PRO A 1 319 ? -15.932 17.099 10.093 1.00 64.00 319 PRO A CA 1
ATOM 2400 C C . PRO A 1 319 ? -15.319 17.790 8.874 1.00 64.00 319 PRO A C 1
ATOM 2402 O O . PRO A 1 319 ? -15.985 18.569 8.187 1.00 64.00 319 PRO A O 1
ATOM 2405 N N . VAL A 1 320 ? -14.034 17.547 8.633 1.00 69.56 320 VAL A N 1
ATOM 2406 C CA . VAL A 1 320 ? -13.375 17.960 7.389 1.00 69.56 320 VAL A CA 1
ATOM 2407 C C . VAL A 1 320 ? -13.883 17.063 6.251 1.00 69.56 320 VAL A C 1
ATOM 2409 O O . VAL A 1 320 ? -14.348 15.946 6.497 1.00 69.56 320 VAL A O 1
ATOM 2412 N N . GLU A 1 321 ? -13.850 17.542 5.007 1.00 64.25 321 GLU A N 1
ATOM 2413 C CA . GLU A 1 321 ? -14.275 16.763 3.837 1.00 64.25 321 GLU A CA 1
ATOM 2414 C C . GLU A 1 321 ? -13.645 15.357 3.837 1.00 64.25 321 GLU A C 1
ATOM 2416 O O . GLU A 1 321 ? -12.466 15.189 4.133 1.00 64.25 321 GLU A O 1
ATOM 2421 N N . GLY A 1 322 ? -14.452 14.326 3.576 1.00 60.44 322 GLY A N 1
ATOM 2422 C CA . GLY A 1 322 ? -14.000 12.930 3.589 1.00 60.44 322 GLY A CA 1
ATOM 2423 C C . GLY A 1 322 ? -13.878 12.274 4.971 1.00 60.44 322 GLY A C 1
ATOM 2424 O O . GLY A 1 322 ? -13.623 11.073 5.023 1.00 60.44 322 GLY A O 1
ATOM 2425 N N . SER A 1 323 ? -14.077 13.002 6.076 1.00 72.44 323 SER A N 1
ATOM 2426 C CA . SER A 1 323 ? -14.204 12.408 7.417 1.00 72.44 323 SER A CA 1
ATOM 2427 C C . SER A 1 323 ? -15.607 11.846 7.682 1.00 72.44 323 SER A C 1
ATOM 2429 O O . SER A 1 323 ? -16.579 12.197 7.007 1.00 72.44 323 SER A O 1
ATOM 2431 N N . SER A 1 324 ? -15.731 10.969 8.680 1.00 77.00 324 SER A N 1
ATOM 2432 C CA . SER A 1 324 ? -17.023 10.468 9.155 1.00 77.00 324 SER A CA 1
ATOM 2433 C C . SER A 1 324 ? -17.100 10.459 10.680 1.00 77.00 324 SER A C 1
ATOM 2435 O O . SER A 1 324 ? -16.135 10.130 11.369 1.00 77.00 324 SER A O 1
ATOM 2437 N N . VAL A 1 325 ? -18.265 10.844 11.204 1.00 84.38 325 VAL A N 1
ATOM 2438 C CA . VAL A 1 325 ? -18.559 10.842 12.639 1.00 84.38 325 VAL A CA 1
ATOM 2439 C C . VAL A 1 325 ? -19.861 10.093 12.866 1.00 84.38 325 VAL A C 1
ATOM 2441 O O . VAL A 1 325 ? -20.888 10.431 12.277 1.00 84.38 325 VAL A O 1
ATOM 2444 N N . GLU A 1 326 ? -19.822 9.094 13.739 1.00 87.62 326 GLU A N 1
ATOM 2445 C CA . GLU A 1 326 ? -20.980 8.311 14.149 1.00 87.62 326 GLU A CA 1
ATOM 2446 C C . GLU A 1 326 ? -21.198 8.437 15.662 1.00 87.62 326 GLU A C 1
ATOM 2448 O O . GLU A 1 326 ? -20.258 8.343 16.450 1.00 87.62 326 GLU A O 1
ATOM 2453 N N . ILE A 1 327 ? -22.450 8.641 16.079 1.00 89.25 327 ILE A N 1
ATOM 2454 C CA . ILE A 1 327 ? -22.850 8.690 17.490 1.00 89.25 327 ILE A CA 1
ATOM 2455 C C . ILE A 1 327 ? -23.838 7.553 17.755 1.00 89.25 327 ILE A C 1
ATOM 2457 O O . ILE A 1 327 ? -24.903 7.497 17.140 1.00 89.25 327 ILE A O 1
ATOM 2461 N N . ARG A 1 328 ? -23.499 6.663 18.692 1.00 88.94 328 ARG A N 1
ATOM 2462 C CA . ARG A 1 328 ? -24.306 5.501 19.083 1.00 88.94 328 ARG A CA 1
ATOM 2463 C C . ARG A 1 328 ? -24.696 5.587 20.558 1.00 88.94 328 ARG A C 1
ATOM 2465 O O . ARG A 1 328 ? -23.848 5.429 21.434 1.00 88.94 328 ARG A O 1
ATOM 2472 N N . ASN A 1 329 ? -25.986 5.768 20.823 1.00 86.31 329 ASN A N 1
ATOM 2473 C CA . ASN A 1 329 ? -26.561 5.502 22.144 1.00 86.31 329 ASN A CA 1
ATOM 2474 C C . ASN A 1 329 ? -26.886 4.005 22.223 1.00 86.31 329 ASN A C 1
ATOM 2476 O O . ASN A 1 329 ? -27.593 3.507 21.344 1.00 86.31 329 ASN A O 1
ATOM 2480 N N . LYS A 1 330 ? -26.327 3.295 23.205 1.00 76.19 330 LYS A N 1
ATOM 2481 C CA . LYS A 1 330 ? -26.537 1.851 23.407 1.00 76.19 330 LYS A CA 1
ATOM 2482 C C . LYS A 1 330 ? -27.564 1.547 24.489 1.00 76.19 330 LYS A C 1
ATOM 2484 O O . LYS A 1 330 ? -27.623 2.303 25.477 1.00 76.19 330 LYS A O 1
#

Sequence (330 aa):
MRYHRGRPGGQCTRSGGGLADVTNQVNKVIAYETNPNQEWWRKGLGIASDEGAGIGDDDETDKEHVEIIKIYKLLPNGYTTVYDEYDPNASVSGVTSAVNGGVHVINYTGHGRVTAWVTTGYNINDVYALSNGEKLPIIFSTACVVGLYSYEEECFAEAWLRKQNGGAVSALMATINQPWVPPMRGQDYMNDLLTGGYDYATNPGTGISTSHGKTRVGSIAFNAFNLQIAEAGQDDVNTTKTWVLFGDGSLQVVGASPCPDCSGDERLVENITFQANSTCTCTGTTSLTLGEGIVVESGASVTFQAPLVRVTPGYNFKPVEGSSVEIRNK